Protein AF-A0A8X8X5D4-F1 (afdb_monomer)

Solvent-accessible surface area (backbone atoms only — not comparable to full-atom values): 13403 Å² total; per-residue (Å²): 138,81,86,84,89,80,92,80,80,99,78,72,75,77,62,71,57,63,72,64,71,77,70,75,72,73,81,68,80,67,67,71,69,74,73,69,72,63,57,69,57,54,49,48,53,48,51,53,51,50,48,52,51,49,52,53,56,71,69,49,59,77,87,55,60,79,56,69,60,82,58,86,46,72,68,46,42,42,51,40,50,54,52,51,53,52,47,38,70,78,37,44,70,61,41,51,51,48,51,50,51,51,51,50,49,55,49,63,56,50,53,57,53,51,51,52,50,13,52,48,41,19,66,65,53,48,65,52,50,65,72,48,48,52,51,34,53,57,49,57,78,40,52,83,49,43,49,29,53,46,26,25,50,48,38,18,89,82,52,58,70,68,54,54,56,34,45,35,54,47,55,67,56,56,65,67,48,55,50,55,25,49,67,60,13,45,48,63,56,51,51,51,53,52,51,45,61,70,44,50,84,74,54,90,45,78,60,68,73,62,34,66,66,59,55,50,50,32,42,51,59,17,51,48,41,64,69,53,78,69,133

Foldseek 3Di:
DDDDDDDDDPDPPVVVVVVVPPPPPPPDPPVVVVPPPVVVVVVVVLVVLVVVLVVLVVVDDPVCVVLPPDDPDLVNVLSSVVSLVVVCVVPVPSSVSNVVSVVCSVCSCVVVVLLVLLVVLLVPVLPVDDPLVVQLVVVVVVVQLNLLLLLLVLLQPPDPPSCCSNCCSSSVPDPVSVVVSNVNSCVNVVVLVVVCVVCSNVDPDPCVSVPVVSNVVSNVVSVVSNVDRGD

pLDDT: mean 74.83, std 16.61, range [32.5, 91.44]

Structure (mmCIF, N/CA/C/O backbone):
data_AF-A0A8X8X5D4-F1
#
_entry.id   AF-A0A8X8X5D4-F1
#
loop_
_atom_site.group_PDB
_atom_site.id
_atom_site.type_symbol
_atom_site.label_atom_id
_atom_site.label_alt_id
_atom_site.label_comp_id
_atom_site.label_asym_id
_atom_site.label_entity_id
_atom_site.label_seq_id
_atom_site.pdbx_PDB_ins_code
_atom_site.Cartn_x
_atom_site.Cartn_y
_atom_site.Cartn_z
_atom_site.occupancy
_atom_site.B_iso_or_equiv
_atom_site.auth_seq_id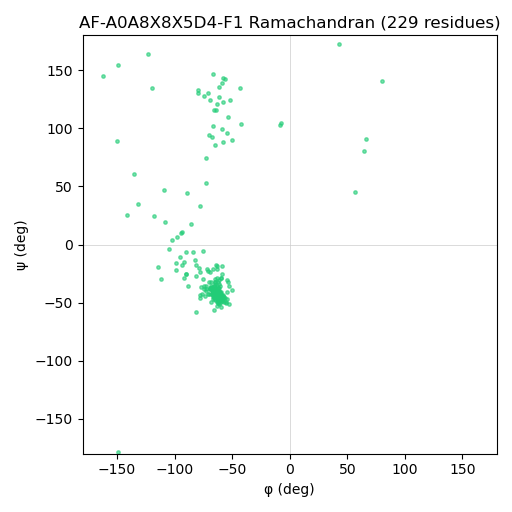
_atom_site.auth_comp_id
_atom_site.auth_asym_id
_atom_site.auth_atom_id
_atom_site.pdbx_PDB_model_num
ATOM 1 N N . MET A 1 1 ? 60.181 -77.592 -51.060 1.00 41.56 1 MET A N 1
ATOM 2 C CA . MET A 1 1 ? 60.587 -76.372 -50.325 1.00 41.56 1 MET A CA 1
ATOM 3 C C . MET A 1 1 ? 59.288 -75.661 -49.924 1.00 41.56 1 MET A C 1
ATOM 5 O O . MET A 1 1 ? 58.709 -74.997 -50.760 1.00 41.56 1 MET A O 1
ATOM 9 N N . ALA A 1 2 ? 58.543 -76.069 -48.890 1.00 32.56 2 ALA A N 1
ATOM 10 C CA . ALA A 1 2 ? 58.800 -76.054 -47.441 1.00 32.56 2 ALA A CA 1
ATOM 11 C C . ALA A 1 2 ? 58.925 -74.630 -46.833 1.00 32.56 2 ALA A C 1
ATOM 13 O O . ALA A 1 2 ? 60.048 -74.183 -46.667 1.00 32.56 2 ALA A O 1
ATOM 14 N N . ALA A 1 3 ? 57.759 -73.994 -46.567 1.00 39.72 3 ALA A N 1
ATOM 15 C CA . ALA A 1 3 ? 57.275 -73.200 -45.395 1.00 39.72 3 ALA A CA 1
ATOM 16 C C . ALA A 1 3 ? 58.206 -72.150 -44.690 1.00 39.72 3 ALA A C 1
ATOM 18 O O . ALA A 1 3 ? 59.396 -72.156 -44.974 1.00 39.72 3 ALA A O 1
ATOM 19 N N . PRO A 1 4 ? 57.761 -71.302 -43.708 1.00 50.88 4 PRO A N 1
ATOM 20 C CA . PRO A 1 4 ? 56.439 -71.248 -43.043 1.00 50.88 4 PRO A CA 1
ATOM 21 C C . PRO A 1 4 ? 55.902 -69.857 -42.533 1.00 50.88 4 PRO A C 1
ATOM 23 O O . PRO A 1 4 ? 56.610 -68.858 -42.538 1.00 50.88 4 PRO A O 1
ATOM 26 N N . ARG A 1 5 ? 54.697 -69.912 -41.911 1.00 34.50 5 ARG A N 1
ATOM 27 C CA . ARG A 1 5 ? 54.156 -69.114 -40.761 1.00 34.50 5 ARG A CA 1
ATOM 28 C C . ARG A 1 5 ? 53.606 -67.695 -41.040 1.00 34.50 5 ARG A C 1
ATOM 30 O O . ARG A 1 5 ? 54.178 -66.959 -41.817 1.00 34.50 5 ARG A O 1
ATOM 37 N N . SER A 1 6 ? 52.507 -67.229 -40.432 1.00 33.16 6 SER A N 1
ATOM 38 C CA . SER A 1 6 ? 51.751 -67.690 -39.252 1.00 33.16 6 SER A CA 1
ATOM 39 C C . SER A 1 6 ? 50.337 -67.091 -39.193 1.00 33.16 6 SER A C 1
ATOM 41 O O . SER A 1 6 ? 50.131 -65.920 -39.489 1.00 33.16 6 SER A O 1
ATOM 43 N N . VAL A 1 7 ? 49.408 -67.908 -38.700 1.00 44.66 7 VAL A N 1
ATOM 44 C CA . VAL A 1 7 ? 48.122 -67.542 -38.093 1.00 44.66 7 VAL A CA 1
ATOM 45 C C . VAL A 1 7 ? 48.353 -66.684 -36.842 1.00 44.66 7 VAL A C 1
ATOM 47 O O . VAL A 1 7 ? 49.064 -67.142 -35.953 1.00 44.66 7 VAL A O 1
ATOM 50 N N . VAL A 1 8 ? 47.719 -65.508 -36.751 1.00 39.31 8 VAL A N 1
ATOM 51 C CA . VAL A 1 8 ? 47.330 -64.813 -35.499 1.00 39.31 8 VAL A CA 1
ATOM 52 C C . VAL A 1 8 ? 46.066 -64.000 -35.835 1.00 39.31 8 VAL A C 1
ATOM 54 O O . VAL A 1 8 ? 46.141 -62.990 -36.518 1.00 39.31 8 VAL A O 1
ATOM 57 N N . MET A 1 9 ? 44.875 -64.581 -35.701 1.00 38.97 9 MET A N 1
ATOM 58 C CA . MET A 1 9 ? 43.998 -64.478 -34.526 1.00 38.97 9 MET A CA 1
ATOM 59 C C . MET A 1 9 ? 43.463 -63.051 -34.304 1.00 38.97 9 MET A C 1
ATOM 61 O O . MET A 1 9 ? 44.048 -62.215 -33.621 1.00 38.97 9 MET A O 1
ATOM 65 N N . GLU A 1 10 ? 42.305 -62.819 -34.916 1.00 44.56 10 GLU A N 1
ATOM 66 C CA . GLU A 1 10 ? 41.395 -61.692 -34.743 1.00 44.56 10 GLU A CA 1
ATOM 67 C C . GLU A 1 10 ? 40.828 -61.717 -33.307 1.00 44.56 10 GLU A C 1
ATOM 69 O O . GLU A 1 10 ? 39.803 -62.330 -33.028 1.00 44.56 10 GLU A O 1
ATOM 74 N N . ALA A 1 11 ? 41.556 -61.133 -32.351 1.00 42.75 11 ALA A N 1
ATOM 75 C CA . ALA A 1 11 ? 41.173 -61.108 -30.930 1.00 42.75 11 ALA A CA 1
ATOM 76 C C . ALA A 1 11 ? 41.496 -59.764 -30.243 1.00 42.75 11 ALA A C 1
ATOM 78 O O . ALA A 1 11 ? 41.701 -59.714 -29.035 1.00 42.75 11 ALA A O 1
ATOM 79 N N . GLY A 1 12 ? 41.563 -58.672 -31.015 1.00 39.03 12 GLY A N 1
ATOM 80 C CA . GLY A 1 12 ? 41.872 -57.326 -30.506 1.00 39.03 12 GLY A CA 1
ATOM 81 C C . GLY A 1 12 ? 40.740 -56.299 -30.625 1.00 39.03 12 GLY A C 1
ATOM 82 O O . GLY A 1 12 ? 40.752 -55.309 -29.905 1.00 39.03 12 GLY A O 1
ATOM 83 N N . SER A 1 13 ? 39.742 -56.527 -31.489 1.00 34.94 13 SER A N 1
ATOM 84 C CA . SER A 1 13 ? 38.672 -55.541 -31.737 1.00 34.94 13 SER A CA 1
ATOM 85 C C . SER A 1 13 ? 37.441 -55.716 -30.838 1.00 34.94 13 SER A C 1
ATOM 87 O O . SER A 1 13 ? 36.633 -54.807 -30.722 1.00 34.94 13 SER A O 1
ATOM 89 N N . TRP A 1 14 ? 37.302 -56.864 -30.165 1.00 35.47 14 TRP A N 1
ATOM 90 C CA . TRP A 1 14 ? 36.089 -57.249 -29.420 1.00 35.47 14 TRP A CA 1
ATOM 91 C C . TRP A 1 14 ? 36.148 -56.987 -27.904 1.00 35.47 14 TRP A C 1
ATOM 93 O O . TRP A 1 14 ? 35.249 -57.411 -27.167 1.00 35.47 14 TRP A O 1
ATOM 103 N N . VAL A 1 15 ? 37.216 -56.330 -27.437 1.00 40.59 15 VAL A N 1
ATOM 104 C CA . VAL A 1 15 ? 37.429 -55.983 -26.019 1.00 40.59 15 VAL A CA 1
ATOM 105 C C . VAL A 1 15 ? 37.337 -54.471 -25.786 1.00 40.59 15 VAL A C 1
ATOM 107 O O . VAL A 1 15 ? 36.834 -54.067 -24.749 1.00 40.59 15 VAL A O 1
ATOM 110 N N . LEU A 1 16 ? 37.689 -53.628 -26.765 1.00 43.31 16 LEU A N 1
ATOM 111 C CA . LEU A 1 16 ? 37.535 -52.169 -26.638 1.00 43.31 16 LEU A CA 1
ATOM 112 C C . LEU A 1 16 ? 36.100 -51.666 -26.868 1.00 43.31 16 LEU A C 1
ATOM 114 O O . LEU A 1 16 ? 35.760 -50.594 -26.382 1.00 43.31 16 LEU A O 1
ATOM 118 N N . ASP A 1 17 ? 35.248 -52.442 -27.541 1.00 41.69 17 ASP A N 1
ATOM 119 C CA . ASP A 1 17 ? 33.832 -52.090 -27.743 1.00 41.69 17 ASP A CA 1
ATOM 120 C C . ASP A 1 17 ? 32.963 -52.440 -26.519 1.00 41.69 17 ASP A C 1
ATOM 122 O O . ASP A 1 17 ? 31.974 -51.779 -26.213 1.00 41.69 17 ASP A O 1
ATOM 126 N N . ARG A 1 18 ? 33.371 -53.449 -25.735 1.00 40.78 18 ARG A N 1
ATOM 127 C CA . ARG A 1 18 ? 32.551 -53.993 -24.639 1.00 40.78 18 ARG A CA 1
ATOM 128 C C . ARG A 1 18 ? 32.617 -53.189 -23.336 1.00 40.78 18 ARG A C 1
ATOM 130 O O . ARG A 1 18 ? 31.725 -53.328 -22.501 1.00 40.78 18 ARG A O 1
ATOM 137 N N . ASP A 1 19 ? 33.629 -52.336 -23.188 1.00 39.88 19 ASP A N 1
ATOM 138 C CA . ASP A 1 19 ? 33.796 -51.455 -22.024 1.00 39.88 19 ASP A CA 1
ATOM 139 C C . ASP A 1 19 ? 33.232 -50.039 -22.256 1.00 39.88 19 ASP A C 1
ATOM 141 O O . ASP A 1 19 ? 33.068 -49.274 -21.305 1.00 39.88 19 ASP A O 1
ATOM 145 N N . VAL A 1 20 ? 32.869 -49.695 -23.499 1.00 44.78 20 VAL A N 1
ATOM 146 C CA . VAL A 1 20 ? 32.225 -48.410 -23.836 1.00 44.78 20 VAL A CA 1
ATOM 147 C C . VAL A 1 20 ? 30.695 -48.513 -23.764 1.00 44.78 20 VAL A C 1
ATOM 149 O O . VAL A 1 20 ? 30.023 -47.535 -23.436 1.00 44.78 20 VAL A O 1
ATOM 152 N N . GLU A 1 21 ? 30.126 -49.707 -23.944 1.00 39.97 21 GLU A N 1
ATOM 153 C CA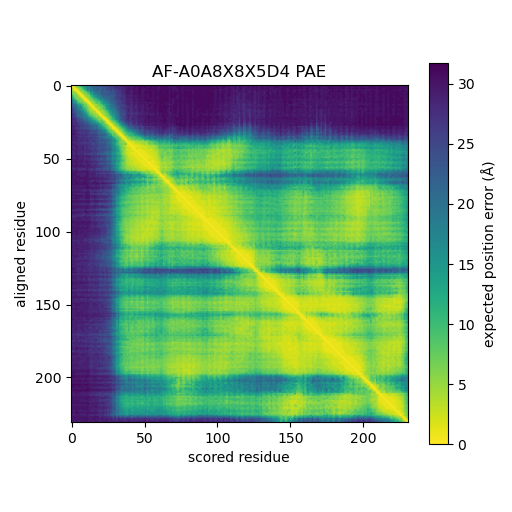 . GLU A 1 21 ? 28.670 -49.917 -24.002 1.00 39.97 21 GLU A CA 1
ATOM 154 C C . GLU A 1 21 ? 28.014 -50.287 -22.653 1.00 39.97 21 GLU A C 1
ATOM 156 O O . GLU A 1 21 ? 26.837 -50.640 -22.595 1.00 39.97 21 GLU A O 1
ATOM 161 N N . LYS A 1 22 ? 28.744 -50.173 -21.531 1.00 36.59 22 LYS A N 1
ATOM 162 C CA . LYS A 1 22 ? 28.215 -50.423 -20.170 1.00 36.59 22 LYS A CA 1
ATOM 163 C C . LYS A 1 22 ? 28.249 -49.204 -19.240 1.00 36.59 22 LYS A C 1
ATOM 165 O O . LYS A 1 22 ? 28.254 -49.350 -18.024 1.00 36.59 22 LYS A O 1
ATOM 170 N N . ASN A 1 23 ? 28.247 -48.002 -19.813 1.00 35.50 23 ASN A N 1
ATOM 171 C CA . ASN A 1 23 ? 27.952 -46.750 -19.103 1.00 35.50 23 ASN A CA 1
ATOM 172 C C . ASN A 1 23 ? 26.939 -45.890 -19.877 1.00 35.50 23 ASN A C 1
ATOM 174 O O . ASN A 1 23 ? 26.976 -44.664 -19.835 1.00 35.50 23 ASN A O 1
ATOM 178 N N . ALA A 1 24 ? 25.993 -46.536 -20.560 1.00 38.09 24 ALA A N 1
ATOM 179 C CA . ALA A 1 24 ? 24.748 -45.903 -20.978 1.00 38.09 24 ALA A CA 1
ATOM 180 C C . ALA A 1 24 ? 23.675 -46.067 -19.885 1.00 38.09 24 ALA A C 1
ATOM 182 O O . ALA A 1 24 ? 22.522 -46.380 -20.170 1.00 38.09 24 ALA A O 1
ATOM 183 N N . ASP A 1 25 ? 24.046 -45.848 -18.618 1.00 37.00 25 ASP A N 1
ATOM 184 C CA . ASP A 1 25 ? 23.054 -45.481 -17.613 1.00 37.00 25 ASP A CA 1
ATOM 185 C C . ASP A 1 25 ? 22.613 -44.062 -17.960 1.00 37.00 25 ASP A C 1
ATOM 187 O O . ASP A 1 25 ? 23.280 -43.075 -17.647 1.00 37.00 25 ASP A O 1
ATOM 191 N N . SER A 1 26 ? 21.514 -44.012 -18.718 1.00 32.50 26 SER A N 1
ATOM 192 C CA . SER A 1 26 ? 20.589 -42.894 -18.866 1.00 32.50 26 SER A CA 1
ATOM 193 C C . SER A 1 26 ? 20.914 -41.768 -17.877 1.00 32.50 26 SER A C 1
ATOM 195 O O . SER A 1 26 ? 20.582 -41.915 -16.692 1.00 32.50 26 SER A O 1
ATOM 197 N N . PRO A 1 27 ? 21.526 -40.640 -18.301 1.00 37.34 27 PRO A N 1
ATOM 198 C CA . PRO A 1 27 ? 21.614 -39.473 -17.449 1.00 37.34 27 PRO A CA 1
ATOM 199 C C . PRO A 1 27 ? 20.188 -38.981 -17.318 1.00 37.34 27 PRO A C 1
ATOM 201 O O . PRO A 1 27 ? 19.681 -38.281 -18.188 1.00 37.34 27 PRO A O 1
ATOM 204 N N . SER A 1 28 ? 19.554 -39.485 -16.259 1.00 36.84 28 SER A N 1
ATOM 205 C CA . SER A 1 28 ? 18.279 -39.113 -15.695 1.00 36.84 28 SER A CA 1
ATOM 206 C C . SER A 1 28 ? 17.784 -37.855 -16.392 1.00 36.84 28 SER A C 1
ATOM 208 O O . SER A 1 28 ? 18.247 -36.749 -16.088 1.00 36.84 28 SER A O 1
ATOM 210 N N . GLU A 1 29 ? 16.829 -38.014 -17.314 1.00 38.66 29 GLU A N 1
ATOM 211 C CA . GLU A 1 29 ? 15.745 -37.055 -17.356 1.00 38.66 29 GLU A CA 1
ATOM 212 C C . GLU A 1 29 ? 15.277 -37.003 -15.907 1.00 38.66 29 GLU A C 1
ATOM 214 O O . GLU A 1 29 ? 14.451 -37.796 -15.448 1.00 38.66 29 GLU A O 1
ATOM 219 N N . LYS A 1 30 ? 15.878 -36.094 -15.134 1.00 35.34 30 LYS A N 1
ATOM 220 C CA . LYS A 1 30 ? 15.248 -35.523 -13.975 1.00 35.34 30 LYS A CA 1
ATOM 221 C C . LYS A 1 30 ? 14.016 -34.931 -14.615 1.00 35.34 30 LYS A C 1
ATOM 223 O O . LYS A 1 30 ? 14.057 -33.797 -15.083 1.00 35.34 30 LYS A O 1
ATOM 228 N N . LYS A 1 31 ? 12.947 -35.738 -14.710 1.00 38.34 31 LYS A N 1
ATOM 229 C CA . LYS A 1 31 ? 11.584 -35.252 -14.755 1.00 38.34 31 LYS A CA 1
ATOM 230 C C . LYS A 1 31 ? 11.638 -34.186 -13.696 1.00 38.34 31 LYS A C 1
ATOM 232 O O . LYS A 1 31 ? 11.800 -34.517 -12.519 1.00 38.34 31 LYS A O 1
ATOM 237 N N . LEU A 1 32 ? 11.683 -32.933 -14.140 1.00 43.84 32 LEU A N 1
ATOM 238 C CA . LEU A 1 32 ? 11.471 -31.789 -13.296 1.00 43.84 32 LEU A CA 1
ATOM 239 C C . LEU A 1 32 ? 10.119 -32.149 -12.712 1.00 43.84 32 LEU A C 1
ATOM 241 O O . LEU A 1 32 ? 9.120 -32.096 -13.432 1.00 43.84 32 LEU A O 1
ATOM 245 N N . LYS A 1 33 ? 10.119 -32.759 -11.516 1.00 41.16 33 LYS A N 1
ATOM 246 C CA . LYS A 1 33 ? 8.895 -33.123 -10.825 1.00 41.16 33 LYS A CA 1
ATOM 247 C C . LYS A 1 33 ? 8.199 -31.789 -10.821 1.00 41.1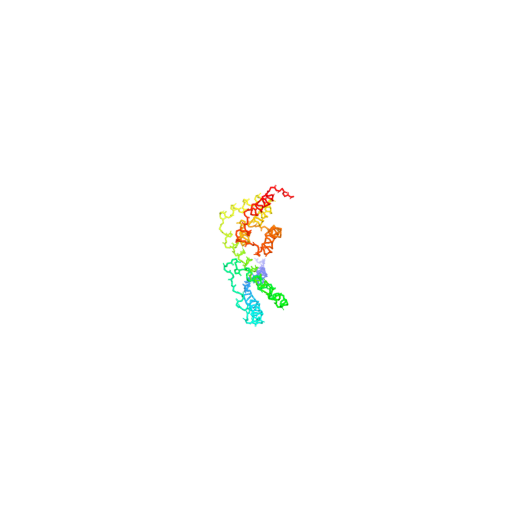6 33 LYS A C 1
ATOM 249 O O . LYS A 1 33 ? 8.757 -30.845 -10.268 1.00 41.16 33 LYS A O 1
ATOM 254 N N . ALA A 1 34 ? 7.127 -31.683 -11.605 1.00 47.56 34 ALA A N 1
ATOM 255 C CA . ALA A 1 34 ? 6.334 -30.481 -11.649 1.00 47.56 34 ALA A CA 1
ATOM 256 C C . ALA A 1 34 ? 5.901 -30.341 -10.205 1.00 47.56 34 ALA A C 1
ATOM 258 O O . ALA A 1 34 ? 5.089 -31.145 -9.738 1.00 47.56 34 ALA A O 1
ATOM 259 N N . ASP A 1 35 ? 6.613 -29.481 -9.480 1.00 60.78 35 ASP A N 1
ATOM 260 C CA . ASP A 1 35 ? 6.454 -29.341 -8.054 1.00 60.78 35 ASP A CA 1
ATOM 261 C C . ASP A 1 35 ? 5.056 -28.779 -7.960 1.00 60.78 35 ASP A C 1
ATOM 263 O O . ASP A 1 35 ? 4.768 -27.677 -8.442 1.00 60.78 35 ASP A O 1
ATOM 267 N N . ARG A 1 36 ? 4.126 -29.670 -7.618 1.00 61.50 36 ARG A N 1
ATOM 268 C CA . ARG A 1 36 ? 2.713 -29.384 -7.762 1.00 61.50 36 ARG A CA 1
ATOM 269 C C . ARG A 1 36 ? 2.517 -28.240 -6.789 1.00 61.50 36 ARG A C 1
ATOM 271 O O . ARG A 1 36 ? 2.796 -28.429 -5.609 1.00 61.50 36 ARG A O 1
ATOM 278 N N . PHE A 1 37 ? 2.150 -27.061 -7.301 1.00 60.34 37 PHE A N 1
ATOM 279 C CA . PHE A 1 37 ? 1.991 -25.872 -6.470 1.00 60.34 37 PHE A CA 1
ATOM 280 C C . PHE A 1 37 ? 1.251 -26.282 -5.194 1.00 60.34 37 PHE A C 1
ATOM 282 O O . PHE A 1 37 ? 0.271 -27.029 -5.323 1.00 60.34 37 PHE A O 1
ATOM 289 N N . PRO A 1 38 ? 1.693 -25.845 -4.002 1.00 69.38 38 PRO A N 1
ATOM 290 C CA . PRO A 1 38 ? 1.115 -26.248 -2.723 1.00 69.38 38 PRO A CA 1
ATOM 291 C C . PRO A 1 38 ? -0.259 -25.589 -2.516 1.00 69.38 38 PRO A C 1
ATOM 293 O O . PRO A 1 38 ? -0.536 -24.921 -1.526 1.00 69.38 38 PRO A O 1
ATOM 296 N N . LEU A 1 39 ? -1.150 -25.745 -3.494 1.00 71.56 39 LEU A N 1
ATOM 297 C CA . LEU A 1 39 ? -2.486 -25.186 -3.543 1.00 71.56 39 LEU A CA 1
ATOM 298 C C . LEU A 1 39 ? -3.326 -25.756 -2.402 1.00 71.56 39 LEU A C 1
ATOM 300 O O . LEU A 1 39 ? -4.108 -25.027 -1.809 1.00 71.56 39 LEU A O 1
ATOM 304 N N . SER A 1 40 ? -3.117 -27.028 -2.049 1.00 75.44 40 SER A N 1
ATOM 305 C CA . SER A 1 40 ? -3.731 -27.660 -0.878 1.00 75.44 40 SER A CA 1
ATOM 306 C C . SER A 1 40 ? -3.269 -27.037 0.438 1.00 75.44 40 SER A C 1
ATOM 308 O O . SER A 1 40 ? -4.076 -26.883 1.347 1.00 75.44 40 SER A O 1
ATOM 310 N N . GLU A 1 41 ? -1.998 -26.646 0.543 1.00 79.25 41 GLU A N 1
ATOM 311 C CA . GLU A 1 41 ? -1.451 -26.007 1.745 1.00 79.25 41 GLU A CA 1
ATOM 312 C C . GLU A 1 41 ? -1.951 -24.565 1.852 1.00 79.25 41 GLU A C 1
ATOM 314 O O . GLU A 1 41 ? -2.432 -24.158 2.906 1.00 79.25 41 GLU A O 1
ATOM 319 N N . ALA A 1 42 ? -1.946 -23.817 0.743 1.00 75.19 42 ALA A N 1
ATOM 320 C CA . ALA A 1 42 ? -2.511 -22.471 0.677 1.00 75.19 42 ALA A CA 1
ATOM 321 C C . ALA A 1 42 ? -4.017 -22.461 0.996 1.00 75.19 42 ALA A C 1
ATOM 323 O O . ALA A 1 42 ? -4.487 -21.596 1.735 1.00 75.19 42 ALA A O 1
ATOM 324 N N . LEU A 1 43 ? -4.766 -23.446 0.488 1.00 80.88 43 LEU A N 1
ATOM 325 C CA . LEU A 1 43 ? -6.185 -23.627 0.793 1.00 80.88 43 LEU A CA 1
ATOM 326 C C . LEU A 1 43 ? -6.394 -24.015 2.263 1.00 80.88 43 LEU A C 1
ATOM 328 O O . LEU A 1 43 ? -7.294 -23.485 2.907 1.00 80.88 43 LEU A O 1
ATOM 332 N N . GLY A 1 44 ? -5.543 -24.880 2.820 1.00 83.50 44 GLY A N 1
ATOM 333 C CA . GLY A 1 44 ? -5.563 -25.234 4.240 1.00 83.50 44 GLY A CA 1
ATOM 334 C C . GLY A 1 44 ? -5.335 -24.020 5.142 1.00 83.50 44 GLY A C 1
ATOM 335 O O . GLY A 1 44 ? -6.128 -23.770 6.048 1.00 83.50 44 GLY A O 1
ATOM 336 N N . VAL A 1 45 ? -4.316 -23.206 4.849 1.00 82.56 45 VAL A N 1
ATOM 337 C CA . VAL A 1 45 ? -4.048 -21.945 5.562 1.00 82.56 45 VAL A CA 1
ATOM 338 C C . VAL A 1 45 ? -5.239 -20.991 5.434 1.00 82.56 45 VAL A C 1
ATOM 340 O O . VAL A 1 45 ? -5.678 -20.424 6.434 1.00 82.56 45 VAL A O 1
ATOM 343 N N . PHE A 1 46 ? -5.818 -20.857 4.236 1.00 84.38 46 PHE A N 1
ATOM 344 C CA . PHE A 1 46 ? -7.013 -20.037 4.019 1.00 84.38 46 PHE A CA 1
ATOM 345 C C . PHE A 1 46 ? -8.190 -20.492 4.874 1.00 84.38 46 PHE A C 1
ATOM 347 O O . PHE A 1 46 ? -8.823 -19.659 5.522 1.00 84.38 46 PHE A O 1
ATOM 354 N N . LEU A 1 47 ? -8.466 -21.794 4.920 1.00 87.31 47 LEU A N 1
ATOM 355 C CA . LEU A 1 47 ? -9.567 -22.342 5.705 1.00 87.31 47 LEU A CA 1
ATOM 356 C C . LEU A 1 47 ? -9.337 -22.163 7.207 1.00 87.31 47 LEU A C 1
ATOM 358 O O . LEU A 1 47 ? -10.267 -21.772 7.907 1.00 87.31 47 LEU A O 1
ATOM 362 N N . VAL A 1 48 ? -8.116 -22.378 7.702 1.00 86.25 48 VAL A N 1
ATOM 363 C CA . VAL A 1 48 ? -7.777 -22.196 9.124 1.00 86.25 48 VAL A CA 1
ATOM 364 C C . VAL A 1 48 ? -7.964 -20.741 9.551 1.00 86.25 48 VAL A C 1
ATOM 366 O O . VAL A 1 48 ? -8.666 -20.479 10.528 1.00 86.25 48 VAL A O 1
ATOM 369 N N . PHE A 1 49 ? -7.402 -19.786 8.805 1.00 85.00 49 PHE A N 1
ATOM 370 C CA . PHE A 1 49 ? -7.571 -18.370 9.129 1.00 85.00 49 PHE A CA 1
ATOM 371 C C . PHE A 1 49 ? -9.019 -17.901 8.958 1.00 85.00 49 PHE A C 1
ATOM 373 O O . PHE A 1 49 ? -9.512 -17.169 9.814 1.00 85.00 49 PHE A O 1
ATOM 380 N N . SER A 1 50 ? -9.713 -18.335 7.900 1.00 85.94 50 SER A N 1
ATOM 381 C CA . SER A 1 50 ? -11.125 -17.987 7.687 1.00 85.94 50 SER A CA 1
ATOM 382 C C . SER A 1 50 ? -11.995 -18.520 8.823 1.00 85.94 50 SER A C 1
ATOM 384 O O . SER A 1 50 ? -12.823 -17.789 9.355 1.00 85.94 50 SER A O 1
ATOM 386 N N . THR A 1 51 ? -11.760 -19.762 9.255 1.00 87.06 51 THR A N 1
ATOM 387 C CA . THR A 1 51 ? -12.459 -20.361 10.401 1.00 87.06 51 THR A CA 1
ATOM 388 C C . THR A 1 51 ? -12.148 -19.593 11.681 1.00 87.06 51 THR A C 1
ATOM 390 O O . THR A 1 51 ? -13.066 -19.266 12.423 1.00 87.06 51 THR A O 1
ATOM 393 N N . GLY A 1 52 ? -10.884 -19.224 11.918 1.00 84.94 52 GLY A N 1
ATOM 394 C CA . GLY A 1 52 ? -10.493 -18.382 13.052 1.00 84.94 52 GLY A CA 1
ATOM 395 C C . GLY A 1 52 ? -11.209 -17.028 13.063 1.00 84.94 52 GLY A C 1
ATOM 396 O O . GLY A 1 52 ? -11.737 -16.621 14.097 1.00 84.94 52 GLY A O 1
ATOM 397 N N . LEU A 1 53 ? -11.303 -16.361 11.907 1.00 84.12 53 LEU A N 1
ATOM 398 C CA . LEU A 1 53 ? -12.042 -15.105 11.763 1.00 84.12 53 LEU A CA 1
ATOM 399 C C . LEU A 1 53 ? -13.539 -15.284 12.022 1.00 84.12 53 LEU A C 1
ATOM 401 O O . LEU A 1 53 ? -14.135 -14.472 12.726 1.00 84.12 53 LEU A O 1
ATOM 405 N N . VAL A 1 54 ? -14.135 -16.349 11.481 1.00 86.38 54 VAL A N 1
ATOM 406 C CA . VAL A 1 54 ? -15.549 -16.679 11.691 1.00 86.38 54 VAL A CA 1
ATOM 407 C C . VAL A 1 54 ? -15.812 -16.977 13.164 1.00 86.38 54 VAL A C 1
ATOM 409 O O . VAL A 1 54 ? -16.777 -16.462 13.711 1.00 86.38 54 VAL A O 1
ATOM 412 N N . CYS A 1 55 ? -14.939 -17.715 13.850 1.00 84.62 55 CYS A N 1
ATOM 413 C CA . CYS A 1 55 ? -15.058 -17.952 15.288 1.00 84.62 55 CYS A CA 1
ATOM 414 C C . CYS A 1 55 ? -15.022 -16.640 16.087 1.00 84.62 55 CYS A C 1
ATOM 416 O O . CYS A 1 55 ? -15.854 -16.439 16.971 1.00 84.62 55 CYS A O 1
ATOM 418 N N . ILE A 1 56 ? -14.104 -15.723 15.760 1.00 82.88 56 ILE A N 1
ATOM 419 C CA . ILE A 1 56 ? -14.041 -14.398 16.399 1.00 82.88 56 ILE A CA 1
ATOM 420 C C . ILE A 1 56 ? -15.324 -13.604 16.118 1.00 82.88 56 ILE A C 1
ATOM 422 O O . ILE A 1 56 ? -15.893 -13.026 17.043 1.00 82.88 56 ILE A O 1
ATOM 426 N N . TYR A 1 57 ? -15.809 -13.623 14.875 1.00 81.25 57 TYR A N 1
ATOM 427 C CA . TYR A 1 57 ? -17.046 -12.958 14.466 1.00 81.25 57 TYR A CA 1
ATOM 428 C C . TYR A 1 57 ? -18.273 -13.516 15.204 1.00 81.25 57 TYR A C 1
ATOM 430 O O . TYR A 1 57 ? -19.060 -12.757 15.759 1.00 81.25 57 TYR A O 1
ATOM 438 N N . LEU A 1 58 ? -18.413 -14.838 15.308 1.00 82.31 58 LEU A N 1
ATOM 439 C CA . LEU A 1 58 ? -19.510 -15.484 16.042 1.00 82.31 58 LEU A CA 1
ATOM 440 C C . LEU A 1 58 ? -19.450 -15.237 17.558 1.00 82.31 58 LEU A C 1
ATOM 442 O O . LEU A 1 58 ? -20.461 -15.349 18.243 1.00 82.31 58 LEU A O 1
ATOM 446 N N . THR A 1 59 ? -18.279 -14.880 18.088 1.00 80.31 59 THR A N 1
ATOM 447 C CA . THR A 1 59 ? -18.091 -14.533 19.508 1.00 80.31 59 THR A CA 1
ATOM 448 C C . THR A 1 59 ? -18.440 -13.062 19.807 1.00 80.31 59 THR A C 1
ATOM 450 O O . THR A 1 59 ? -18.426 -12.640 20.972 1.00 80.31 59 THR A O 1
ATOM 453 N N . MET A 1 60 ? -18.734 -12.268 18.772 1.00 75.75 60 MET A N 1
ATOM 454 C CA . MET A 1 60 ? -19.168 -10.877 18.889 1.00 75.75 60 MET A CA 1
ATOM 455 C C . MET A 1 60 ? -20.670 -10.813 19.246 1.00 75.75 60 MET A C 1
ATOM 457 O O . MET A 1 60 ? -21.465 -11.534 18.647 1.00 75.75 60 MET A O 1
ATOM 461 N N . PRO A 1 61 ? -21.092 -10.002 20.232 1.00 75.06 61 PRO A N 1
ATOM 462 C CA . PRO A 1 61 ? -22.502 -9.840 20.585 1.00 75.06 61 PRO A CA 1
ATOM 463 C C . PRO A 1 61 ? -23.370 -9.395 19.397 1.00 75.06 61 PRO A C 1
ATOM 465 O O . PRO A 1 61 ? -22.983 -8.525 18.620 1.00 75.06 61 PRO A O 1
ATOM 468 N N . ALA A 1 62 ? -24.599 -9.916 19.306 1.00 66.31 62 ALA A N 1
ATOM 469 C CA . ALA A 1 62 ? -25.486 -9.665 18.166 1.00 66.31 62 ALA A CA 1
ATOM 470 C C . ALA A 1 62 ? -25.829 -8.183 17.921 1.00 66.31 62 ALA A C 1
ATOM 472 O O . ALA A 1 62 ? -26.040 -7.777 16.779 1.00 66.31 62 ALA A O 1
ATOM 473 N N . ALA A 1 63 ? -25.832 -7.366 18.979 1.00 62.50 63 ALA A N 1
ATOM 474 C CA . ALA A 1 63 ? -26.062 -5.922 18.904 1.00 62.50 63 ALA A CA 1
ATOM 475 C C . ALA A 1 63 ? -24.967 -5.169 18.122 1.00 62.50 63 ALA A C 1
ATOM 477 O O . ALA A 1 63 ? -25.184 -4.044 17.681 1.00 62.50 63 ALA A O 1
ATOM 478 N N . GLU A 1 64 ? -23.804 -5.788 17.924 1.00 68.50 64 GLU A N 1
ATOM 479 C CA . GLU A 1 64 ? -22.632 -5.163 17.318 1.00 68.50 64 GLU A CA 1
ATOM 480 C C . GLU A 1 64 ? -22.398 -5.623 15.866 1.00 68.50 64 GLU A C 1
ATOM 482 O O . GLU A 1 64 ? -21.534 -5.084 15.180 1.00 68.50 64 GLU A O 1
ATOM 487 N N . TYR A 1 65 ? -23.196 -6.562 15.337 1.00 67.69 65 TYR A N 1
ATOM 488 C CA . TYR A 1 65 ? -23.135 -6.937 13.914 1.00 67.69 65 TYR A CA 1
ATOM 489 C C . TYR A 1 65 ? -23.645 -5.827 12.994 1.00 67.69 65 TYR A C 1
ATOM 491 O O . TYR A 1 65 ? -23.070 -5.576 11.935 1.00 67.69 65 TYR A O 1
ATOM 499 N N . GLU A 1 66 ? -24.692 -5.121 13.425 1.00 66.31 66 GLU A N 1
ATOM 500 C CA . GLU A 1 66 ? -25.231 -3.940 12.738 1.00 66.31 66 GLU A CA 1
ATOM 501 C C . GLU A 1 66 ? -24.212 -2.784 12.685 1.00 66.31 66 GLU A C 1
ATOM 503 O O . GLU A 1 66 ? -24.291 -1.926 11.804 1.00 66.31 66 GLU A O 1
ATOM 508 N N . LEU A 1 67 ? -23.217 -2.807 13.580 1.00 66.31 67 LEU A N 1
ATOM 509 C CA . LEU A 1 67 ? -22.123 -1.842 13.678 1.00 66.31 67 LEU A CA 1
ATOM 510 C C . LEU A 1 67 ? -21.134 -1.938 12.515 1.00 66.31 67 LEU A C 1
ATOM 512 O O . LEU A 1 67 ? -20.557 -0.932 12.120 1.00 66.31 67 LEU A O 1
ATOM 516 N N . LEU A 1 68 ? -20.928 -3.141 11.970 1.00 71.62 68 LEU A N 1
ATOM 517 C CA . LEU A 1 68 ? -19.866 -3.465 11.006 1.00 71.62 68 LEU A CA 1
ATOM 518 C C . LEU A 1 68 ? -20.232 -3.174 9.541 1.00 71.62 68 LEU A C 1
ATOM 520 O O . LEU A 1 68 ? -19.586 -3.675 8.617 1.00 71.62 68 LEU A O 1
ATOM 524 N N . LYS A 1 69 ? -21.264 -2.363 9.297 1.00 77.00 69 LYS A N 1
ATOM 525 C CA . LYS A 1 69 ? -21.651 -1.976 7.936 1.00 77.00 69 LYS A CA 1
ATOM 526 C C . LYS A 1 69 ? -20.515 -1.209 7.254 1.00 77.00 69 LYS A C 1
ATOM 528 O O . LYS A 1 69 ? -19.898 -0.318 7.832 1.00 77.00 69 LYS A O 1
ATOM 533 N N . PHE A 1 70 ? -20.247 -1.562 5.996 1.00 80.31 70 PHE A N 1
ATOM 534 C CA . PHE A 1 70 ? -19.185 -0.932 5.215 1.00 80.31 70 PHE A CA 1
ATOM 535 C C . PHE A 1 70 ? -19.502 0.560 5.014 1.00 80.31 70 PHE A C 1
ATOM 537 O O . PHE A 1 70 ? -20.554 0.874 4.442 1.00 80.31 70 PHE A O 1
ATOM 544 N N . PRO A 1 71 ? -18.628 1.478 5.461 1.00 82.69 71 PRO A N 1
ATOM 545 C CA . PRO A 1 71 ? -18.922 2.902 5.429 1.00 82.69 71 PRO A CA 1
ATOM 546 C C . PRO A 1 71 ? -18.935 3.390 3.980 1.00 82.69 71 PRO A C 1
ATOM 548 O O . PRO A 1 71 ? -17.965 3.207 3.241 1.00 82.69 71 PRO A O 1
ATOM 551 N N . ARG A 1 72 ? -20.045 4.004 3.558 1.00 84.25 72 ARG A N 1
ATOM 552 C CA . ARG A 1 72 ? -20.186 4.570 2.203 1.00 84.25 72 ARG A CA 1
ATOM 553 C C . ARG A 1 72 ? -19.951 6.075 2.186 1.00 84.25 72 ARG A C 1
ATOM 555 O O . ARG A 1 72 ? -19.604 6.626 1.143 1.00 84.25 72 ARG A O 1
ATOM 562 N N . THR A 1 73 ? -20.111 6.731 3.332 1.00 86.88 73 THR A N 1
ATOM 563 C CA . THR A 1 73 ? -19.871 8.163 3.514 1.00 86.88 73 THR A CA 1
ATOM 564 C C . THR A 1 73 ? -18.854 8.431 4.627 1.00 86.88 73 THR A C 1
ATOM 566 O O . THR A 1 73 ? -18.565 7.573 5.460 1.00 86.88 73 THR A O 1
ATOM 569 N N . LEU A 1 74 ? -18.315 9.655 4.667 1.00 82.81 74 LEU A N 1
ATOM 570 C CA . LEU A 1 74 ? -17.451 10.107 5.766 1.00 82.81 74 LEU A CA 1
ATOM 571 C C . LEU A 1 74 ? -18.169 10.103 7.119 1.00 82.81 74 LEU A C 1
ATOM 573 O O . LEU A 1 74 ? -17.545 9.833 8.142 1.00 82.81 74 LEU A O 1
ATOM 577 N N . SER A 1 75 ? -19.470 10.395 7.126 1.00 84.00 75 SER A N 1
ATOM 578 C CA . SER A 1 75 ? -20.290 10.352 8.336 1.00 84.00 75 SER A CA 1
ATOM 579 C C . SER A 1 75 ? -20.422 8.922 8.862 1.00 84.00 75 SER A C 1
ATOM 581 O O . SER A 1 75 ? -20.214 8.701 10.054 1.00 84.00 75 SER A O 1
ATOM 583 N N . ASP A 1 76 ? -20.657 7.947 7.976 1.00 85.62 76 ASP A N 1
ATOM 584 C CA . ASP A 1 76 ? -20.698 6.525 8.351 1.00 85.62 76 ASP A CA 1
ATOM 585 C C . ASP A 1 76 ? -19.343 6.060 8.886 1.00 85.62 76 ASP A C 1
ATOM 587 O O . ASP A 1 76 ? -19.279 5.334 9.871 1.00 85.62 76 ASP A O 1
ATOM 591 N N . LEU A 1 77 ? -18.247 6.509 8.265 1.00 85.06 77 LEU A N 1
ATOM 592 C CA . LEU A 1 77 ? -16.892 6.161 8.688 1.00 85.06 77 LEU A CA 1
ATOM 593 C C . LEU A 1 77 ? -16.561 6.708 10.083 1.00 85.06 77 LEU A C 1
ATOM 595 O O . LEU A 1 77 ? -15.934 6.013 10.881 1.00 85.06 77 LEU A O 1
ATOM 599 N N . ARG A 1 78 ? -16.997 7.934 10.396 1.00 84.94 78 ARG A N 1
ATOM 600 C CA . ARG A 1 78 ? -16.865 8.510 11.742 1.00 84.94 78 ARG A CA 1
ATOM 601 C C . ARG A 1 78 ? -17.688 7.742 12.765 1.00 84.94 78 ARG A C 1
ATOM 603 O O . ARG A 1 78 ? -17.144 7.365 13.796 1.00 84.94 78 ARG A O 1
ATOM 610 N N . SER A 1 79 ? -18.953 7.462 12.452 1.00 85.19 79 SER A N 1
ATOM 611 C CA . SER A 1 79 ? -19.824 6.677 13.329 1.00 85.19 79 SER A CA 1
ATOM 612 C C . SER A 1 79 ? -19.234 5.290 13.586 1.00 85.19 79 SER A C 1
ATOM 614 O O . SER A 1 79 ? -19.116 4.881 14.737 1.00 85.19 79 SER A O 1
ATOM 616 N N . LEU A 1 80 ? -18.749 4.614 12.540 1.00 86.31 80 LEU A N 1
ATOM 617 C CA . LEU A 1 80 ? -18.035 3.346 12.655 1.00 86.31 80 LEU A CA 1
ATOM 618 C C . LEU A 1 80 ? -16.798 3.475 13.552 1.00 86.31 80 LEU A C 1
ATOM 620 O O . LEU A 1 80 ? -16.621 2.650 14.440 1.00 86.31 80 LEU A O 1
ATOM 624 N N . LYS A 1 81 ? -15.963 4.509 13.370 1.00 86.56 81 LYS A N 1
ATOM 625 C CA . LYS A 1 81 ? -14.787 4.762 14.224 1.00 86.56 81 LYS A CA 1
ATOM 626 C C . LYS A 1 81 ? -15.179 4.905 15.694 1.00 86.56 81 LYS A C 1
ATOM 628 O O . LYS A 1 81 ? -14.536 4.300 16.548 1.00 86.56 81 LYS A O 1
ATOM 633 N N . ASP A 1 82 ? -16.182 5.724 15.995 1.00 87.19 82 ASP A N 1
ATOM 634 C CA . ASP A 1 82 ? -16.596 6.011 17.373 1.00 87.19 82 ASP A CA 1
ATOM 635 C C . ASP A 1 82 ? -17.178 4.767 18.044 1.00 87.19 82 ASP A C 1
ATOM 637 O O . ASP A 1 82 ? -16.798 4.415 19.161 1.00 87.19 82 ASP A O 1
ATOM 641 N N . HIS A 1 83 ? -18.010 4.029 17.319 1.00 86.25 83 HIS A N 1
ATOM 642 C CA . HIS A 1 83 ? -18.534 2.750 17.764 1.00 86.25 83 HIS A CA 1
ATOM 643 C C . HIS A 1 83 ? -17.439 1.702 18.008 1.00 86.25 83 HIS A C 1
ATOM 645 O O . HIS A 1 83 ? -17.448 1.005 19.024 1.00 86.25 83 HIS A O 1
ATOM 651 N N . LEU A 1 84 ? -16.460 1.617 17.107 1.00 86.69 84 LEU A N 1
ATOM 652 C CA . LEU A 1 84 ? -15.344 0.689 17.231 1.00 86.69 84 LEU A CA 1
ATOM 653 C C . LEU A 1 84 ? -14.415 1.073 18.394 1.00 86.69 84 LEU A C 1
ATOM 655 O O . LEU A 1 84 ? -13.873 0.194 19.059 1.00 86.69 84 LEU A O 1
ATOM 659 N N . ALA A 1 85 ? -14.272 2.370 18.681 1.00 87.94 85 ALA A N 1
ATOM 660 C CA . ALA A 1 85 ? -13.532 2.864 19.840 1.00 87.94 85 ALA A CA 1
ATOM 661 C C . ALA A 1 85 ? -14.221 2.494 21.164 1.00 87.94 85 ALA A C 1
ATOM 663 O O . ALA A 1 85 ? -13.543 2.083 22.106 1.00 87.94 85 ALA A O 1
ATOM 664 N N . ILE A 1 86 ? -15.555 2.583 21.221 1.00 87.75 86 ILE A N 1
ATOM 665 C CA . ILE A 1 86 ? -16.344 2.119 22.373 1.00 87.75 86 ILE A CA 1
ATOM 666 C C . ILE A 1 86 ? -16.149 0.609 22.558 1.00 87.75 86 ILE A C 1
ATOM 668 O O . ILE A 1 86 ? -15.785 0.163 23.645 1.00 87.75 86 ILE A O 1
ATOM 672 N N . TYR A 1 87 ? -16.288 -0.181 21.492 1.00 85.69 87 TYR A N 1
ATOM 673 C CA . TYR A 1 87 ? -16.074 -1.628 21.555 1.00 85.69 87 TYR A CA 1
ATOM 674 C C . TYR A 1 87 ? -14.646 -2.003 21.994 1.00 85.69 87 TYR A C 1
ATOM 676 O O . TYR A 1 87 ? -14.462 -2.887 22.832 1.00 85.69 87 TYR A O 1
ATOM 684 N N . ALA A 1 88 ? -13.628 -1.294 21.495 1.00 89.25 88 ALA A N 1
ATOM 685 C CA . ALA A 1 88 ? -12.234 -1.504 21.885 1.00 89.25 88 ALA A CA 1
ATOM 686 C C . ALA A 1 88 ? -11.985 -1.242 23.382 1.00 89.25 88 ALA A C 1
ATOM 688 O O . ALA A 1 88 ? -11.127 -1.894 23.976 1.00 89.25 88 ALA A O 1
ATOM 689 N N . GLN A 1 89 ? -12.740 -0.325 23.997 1.00 91.00 89 GLN A N 1
ATOM 690 C CA . GLN A 1 89 ? -12.684 -0.056 25.437 1.00 91.00 89 GLN A CA 1
ATOM 691 C C . GLN A 1 89 ? -13.402 -1.136 2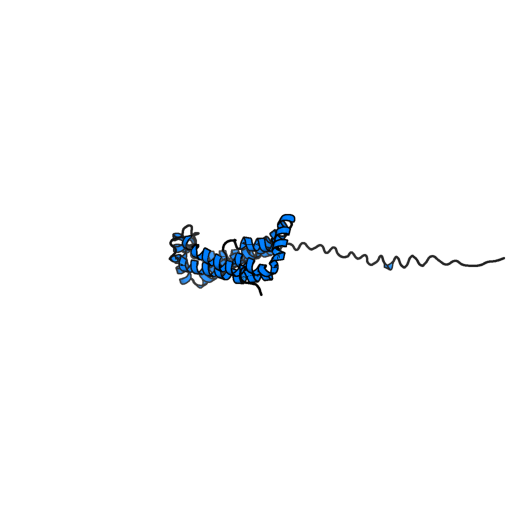6.259 1.00 91.00 89 GLN A C 1
ATOM 693 O O . GLN A 1 89 ? -12.875 -1.568 27.282 1.00 91.00 89 GLN A O 1
ATOM 698 N N . LEU A 1 90 ? -14.577 -1.599 25.815 1.00 90.81 90 LEU A N 1
ATOM 699 C CA . LEU A 1 90 ? -15.353 -2.622 26.532 1.00 90.81 90 LEU A CA 1
ATOM 700 C C . LEU A 1 90 ? -14.720 -4.020 26.433 1.00 90.81 90 LEU A C 1
ATOM 702 O O . LEU A 1 90 ? -14.773 -4.804 27.384 1.00 90.81 90 LEU A O 1
ATOM 706 N N . HIS A 1 91 ? -14.121 -4.349 25.287 1.00 88.81 91 HIS A N 1
ATOM 707 C CA . HIS A 1 91 ? -13.618 -5.688 24.980 1.00 88.81 91 HIS A CA 1
ATOM 708 C C . HIS A 1 91 ? -12.209 -5.663 24.350 1.00 88.81 91 HIS A C 1
ATOM 710 O O . HIS A 1 91 ? -12.017 -6.181 23.244 1.00 88.81 91 HIS A O 1
ATOM 716 N N . PRO A 1 92 ? -11.182 -5.140 25.050 1.00 90.00 92 PRO A N 1
ATOM 717 C CA . PRO A 1 92 ? -9.858 -4.884 24.473 1.00 90.00 92 PRO A CA 1
ATOM 718 C C . PRO A 1 92 ? -9.177 -6.146 23.938 1.00 90.00 92 PRO A C 1
ATOM 720 O O . PRO A 1 92 ? -8.651 -6.143 22.828 1.00 90.00 92 PRO A O 1
ATOM 723 N N . ALA A 1 93 ? -9.234 -7.257 24.680 1.00 88.69 93 ALA A N 1
ATOM 724 C CA . ALA A 1 93 ? -8.625 -8.515 24.252 1.00 88.69 93 ALA A CA 1
ATOM 725 C C . ALA A 1 93 ? -9.263 -9.056 22.959 1.00 88.69 93 ALA A C 1
ATOM 727 O O . ALA A 1 93 ? -8.549 -9.422 22.028 1.00 88.69 93 ALA A O 1
ATOM 728 N N . LYS A 1 94 ? -10.602 -9.059 22.868 1.00 85.31 94 LYS A N 1
ATOM 729 C CA . LYS A 1 94 ? -11.323 -9.517 21.667 1.00 85.31 94 LYS A CA 1
ATOM 730 C C . LYS A 1 94 ? -11.075 -8.589 20.481 1.00 85.31 94 LYS A C 1
ATOM 732 O O . LYS A 1 94 ? -10.866 -9.073 19.373 1.00 85.31 94 LYS A O 1
ATOM 737 N N . PHE A 1 95 ? -11.063 -7.276 20.716 1.00 88.06 95 PHE A N 1
ATOM 738 C CA . PHE A 1 95 ? -10.786 -6.289 19.679 1.00 88.06 95 PHE A CA 1
ATOM 739 C C . PHE A 1 95 ? -9.371 -6.440 19.109 1.00 88.06 95 PHE A C 1
ATOM 741 O O . PHE A 1 95 ? -9.218 -6.537 17.894 1.00 88.06 95 PHE A O 1
ATOM 748 N N . ILE A 1 96 ? -8.347 -6.543 19.965 1.00 89.75 96 ILE A N 1
ATOM 749 C CA . ILE A 1 96 ? -6.956 -6.753 19.535 1.00 89.75 96 ILE A CA 1
ATOM 750 C C . ILE A 1 96 ? -6.818 -8.081 18.785 1.00 89.75 96 ILE A C 1
ATOM 752 O O . ILE A 1 96 ? -6.227 -8.109 17.708 1.00 89.75 96 ILE A O 1
ATOM 756 N N . LEU A 1 97 ? -7.390 -9.173 19.307 1.00 88.38 97 LEU A N 1
ATOM 757 C CA . LEU A 1 97 ? -7.349 -10.476 18.638 1.00 88.38 97 LEU A CA 1
ATOM 758 C C . LEU A 1 97 ? -8.029 -10.434 17.264 1.00 88.38 97 LEU A C 1
ATOM 760 O O . LEU A 1 97 ? -7.465 -10.944 16.296 1.00 88.38 97 LEU A O 1
ATOM 764 N N . GLY A 1 98 ? -9.196 -9.796 17.153 1.00 87.00 98 GLY A N 1
ATOM 765 C CA . GLY A 1 98 ? -9.901 -9.625 15.883 1.00 87.00 98 GLY A CA 1
ATOM 766 C C . GLY A 1 98 ? -9.141 -8.742 14.894 1.00 87.00 98 GLY A C 1
ATOM 767 O O . GLY A 1 98 ? -8.991 -9.121 13.730 1.00 87.00 98 GLY A O 1
ATOM 768 N N . TYR A 1 99 ? -8.601 -7.612 15.356 1.00 87.81 99 TYR A N 1
ATOM 769 C CA . TYR A 1 99 ? -7.802 -6.697 14.540 1.00 87.81 99 TYR A CA 1
ATOM 770 C C . TYR A 1 99 ? -6.538 -7.384 14.010 1.00 87.81 99 TYR A C 1
ATOM 772 O O . TYR A 1 99 ? -6.308 -7.401 12.801 1.00 87.81 99 TYR A O 1
ATOM 780 N N . CYS A 1 100 ? -5.757 -8.020 14.886 1.00 88.94 100 CYS A N 1
ATOM 781 C CA . CYS A 1 100 ? -4.547 -8.744 14.503 1.00 88.94 100 CYS A CA 1
ATOM 782 C C . CYS A 1 100 ? -4.856 -9.909 13.556 1.00 88.94 100 CYS A C 1
ATOM 784 O O . CYS A 1 100 ? -4.182 -10.050 12.538 1.00 88.94 100 CYS A O 1
ATOM 786 N N . SER A 1 101 ? -5.890 -10.708 13.837 1.00 86.81 101 SER A N 1
ATOM 787 C CA . SER A 1 101 ? -6.267 -11.844 12.981 1.00 86.81 101 SER A CA 1
ATOM 788 C C . SER A 1 101 ? -6.700 -11.385 11.590 1.00 86.81 101 SER A C 1
ATOM 790 O O . SER A 1 101 ? -6.250 -11.943 10.593 1.00 86.81 101 SER A O 1
ATOM 792 N N . THR A 1 102 ? -7.508 -10.324 11.509 1.00 86.69 102 THR A N 1
ATOM 793 C CA . THR A 1 102 ? -7.937 -9.724 10.234 1.00 86.69 102 THR A CA 1
ATOM 794 C C . THR A 1 102 ? -6.757 -9.149 9.461 1.00 86.69 102 THR A C 1
ATOM 796 O O . THR A 1 102 ? -6.637 -9.384 8.259 1.00 86.69 102 THR A O 1
ATOM 799 N N . TYR A 1 103 ? -5.850 -8.444 10.140 1.00 86.94 103 TYR A N 1
ATOM 800 C CA . TYR A 1 103 ? -4.667 -7.863 9.511 1.00 86.94 103 TYR A CA 1
ATOM 801 C C . TYR A 1 103 ? -3.716 -8.939 8.970 1.00 86.94 103 TYR A C 1
ATOM 803 O O . TYR A 1 103 ? -3.297 -8.874 7.814 1.00 86.94 103 TYR A O 1
ATOM 811 N N . ILE A 1 104 ? -3.417 -9.965 9.772 1.00 86.94 104 ILE A N 1
ATOM 812 C CA . ILE A 1 104 ? -2.573 -11.093 9.357 1.00 86.94 104 ILE A CA 1
ATOM 813 C C . ILE A 1 104 ? -3.231 -11.860 8.211 1.00 86.94 104 ILE A C 1
ATOM 815 O O . ILE A 1 104 ? -2.537 -12.219 7.261 1.00 86.94 104 ILE A O 1
ATOM 819 N N . PHE A 1 105 ? -4.546 -12.083 8.256 1.00 85.69 105 PHE A N 1
ATOM 820 C CA . PHE A 1 105 ? -5.274 -12.740 7.172 1.00 85.69 105 PHE A CA 1
ATOM 821 C C . PHE A 1 105 ? -5.145 -11.963 5.860 1.00 85.69 105 PHE A C 1
ATOM 823 O O . PHE A 1 105 ? -4.663 -12.513 4.869 1.00 85.69 105 PHE A O 1
ATOM 830 N N . MET A 1 106 ? -5.477 -10.667 5.865 1.00 83.31 106 MET A N 1
ATOM 831 C CA . MET A 1 106 ? -5.338 -9.806 4.685 1.00 83.31 106 MET A CA 1
ATOM 832 C C . MET A 1 106 ? -3.908 -9.848 4.137 1.00 83.31 106 MET A C 1
ATOM 834 O O . MET A 1 106 ? -3.694 -10.084 2.947 1.00 83.31 106 MET A O 1
ATOM 838 N N . GLN A 1 107 ? -2.911 -9.713 5.011 1.00 82.19 107 GLN A N 1
ATOM 839 C CA . GLN A 1 107 ? -1.513 -9.693 4.600 1.00 82.19 107 GLN A CA 1
ATOM 840 C C . GLN A 1 107 ? -1.028 -11.055 4.060 1.00 82.19 107 GLN A C 1
ATOM 842 O O . GLN A 1 107 ? -0.292 -11.092 3.072 1.00 82.19 107 GLN A O 1
ATOM 847 N N . THR A 1 108 ? -1.474 -12.169 4.649 1.00 81.06 108 THR A N 1
ATOM 848 C CA . THR A 1 108 ? -1.120 -13.542 4.239 1.00 81.06 108 THR A CA 1
ATOM 849 C C . THR A 1 108 ? -1.579 -13.867 2.824 1.00 81.06 108 THR A C 1
ATOM 851 O O . THR A 1 108 ? -0.885 -14.600 2.133 1.00 81.06 108 THR A O 1
ATOM 854 N N . PHE A 1 109 ? -2.699 -13.315 2.353 1.00 74.94 109 PHE A N 1
ATOM 855 C CA . PHE A 1 109 ? -3.164 -13.546 0.977 1.00 74.94 109 PHE A CA 1
ATOM 856 C C . PHE A 1 109 ? -2.648 -12.494 -0.006 1.00 74.94 109 PHE A C 1
ATOM 858 O O . PHE A 1 109 ? -2.404 -12.800 -1.176 1.00 74.94 109 PHE A O 1
ATOM 865 N N . MET A 1 110 ? -2.396 -11.274 0.468 1.00 75.25 110 MET A N 1
ATOM 866 C CA . MET A 1 110 ? -1.857 -10.202 -0.367 1.00 75.25 110 MET A CA 1
ATOM 867 C C . MET A 1 110 ? -0.365 -10.388 -0.689 1.00 75.25 110 MET A C 1
ATOM 869 O O . MET A 1 110 ? 0.035 -10.129 -1.825 1.00 75.25 110 MET A O 1
ATOM 873 N N . ILE A 1 111 ? 0.473 -10.861 0.244 1.00 74.81 111 ILE A N 1
ATOM 874 C CA . ILE A 1 111 ? 1.920 -11.027 -0.013 1.00 74.81 111 ILE A CA 1
ATOM 875 C C . ILE A 1 111 ? 2.199 -12.110 -1.078 1.00 74.81 111 ILE A C 1
ATOM 877 O O . ILE A 1 111 ? 2.812 -11.784 -2.095 1.00 74.81 111 ILE A O 1
ATOM 881 N N . PRO A 1 112 ? 1.752 -13.373 -0.935 1.00 73.75 112 PRO A N 1
ATOM 882 C CA . PRO A 1 112 ? 2.088 -14.432 -1.885 1.00 73.75 112 PRO A CA 1
ATOM 883 C C . PRO A 1 112 ? 1.441 -14.200 -3.250 1.00 73.75 112 PRO A C 1
ATOM 885 O O . PRO A 1 112 ? 2.087 -14.401 -4.276 1.00 73.75 112 PRO A O 1
ATOM 888 N N . GLY A 1 113 ? 0.191 -13.715 -3.270 1.00 76.56 113 GLY A N 1
ATOM 889 C CA . GLY A 1 113 ? -0.523 -13.406 -4.507 1.00 76.56 113 GLY A CA 1
ATOM 890 C C . GLY A 1 113 ? 0.186 -12.331 -5.328 1.00 76.56 113 GLY A C 1
ATOM 891 O O . GLY A 1 113 ? 0.371 -12.489 -6.535 1.00 76.56 113 GLY A O 1
ATOM 892 N N . THR A 1 114 ? 0.656 -11.262 -4.679 1.00 78.06 114 THR A N 1
ATOM 893 C CA . THR A 1 114 ? 1.385 -10.194 -5.380 1.00 78.06 114 THR A CA 1
ATOM 894 C C . THR A 1 114 ? 2.761 -10.647 -5.861 1.00 78.06 114 THR A C 1
ATOM 896 O O . THR A 1 114 ? 3.144 -10.287 -6.976 1.00 78.06 114 THR A O 1
ATOM 899 N N . ILE A 1 115 ? 3.482 -11.471 -5.092 1.00 78.25 115 ILE A N 1
ATOM 900 C CA . ILE A 1 115 ? 4.772 -12.043 -5.516 1.00 78.25 115 ILE A CA 1
ATOM 901 C C . ILE A 1 115 ? 4.580 -12.950 -6.735 1.00 78.25 115 ILE A C 1
ATOM 903 O O . ILE A 1 115 ? 5.267 -12.765 -7.739 1.00 78.25 115 ILE A O 1
ATOM 907 N N . PHE A 1 116 ? 3.622 -13.881 -6.686 1.00 78.12 116 PHE A N 1
ATOM 908 C CA . PHE A 1 116 ? 3.346 -14.790 -7.798 1.00 78.12 116 PHE A CA 1
ATOM 909 C C . PHE A 1 116 ? 2.954 -14.026 -9.064 1.00 78.12 116 PHE A C 1
ATOM 911 O O . PHE A 1 116 ? 3.522 -14.273 -10.124 1.00 78.12 116 PHE A O 1
ATOM 918 N N . MET A 1 117 ? 2.056 -13.043 -8.950 1.00 78.50 117 MET A N 1
ATOM 919 C CA . MET A 1 117 ? 1.662 -12.206 -10.087 1.00 78.50 117 MET A CA 1
ATOM 920 C C . MET A 1 117 ? 2.835 -11.395 -10.650 1.00 78.50 117 MET A C 1
ATOM 922 O O . MET A 1 117 ? 2.954 -11.268 -11.865 1.00 78.50 117 MET A O 1
ATOM 926 N N . SER A 1 118 ? 3.731 -10.892 -9.796 1.00 79.00 118 SER A N 1
ATOM 927 C CA . SER A 1 118 ? 4.925 -10.147 -10.223 1.00 79.00 118 SER A CA 1
ATOM 928 C C . SER A 1 118 ? 5.914 -11.034 -10.985 1.00 79.00 118 SER A C 1
ATOM 930 O O . SER A 1 118 ? 6.425 -10.638 -12.034 1.00 79.00 118 SER A O 1
ATOM 932 N N . LEU A 1 119 ? 6.140 -12.261 -10.507 1.00 78.88 119 LEU A N 1
ATOM 933 C CA . LEU A 1 119 ? 6.973 -13.252 -11.193 1.00 78.88 119 LEU A CA 1
ATOM 934 C C . LEU A 1 119 ? 6.338 -13.715 -12.508 1.00 78.88 119 LEU A C 1
ATOM 936 O O . LEU A 1 119 ? 7.013 -13.759 -13.536 1.00 78.88 119 LEU A O 1
ATOM 940 N N . LEU A 1 120 ? 5.036 -14.008 -12.491 1.00 81.06 120 LEU A N 1
ATOM 941 C CA . LEU A 1 120 ? 4.279 -14.418 -13.668 1.00 81.06 120 LEU A CA 1
ATOM 942 C C . LEU A 1 120 ? 4.298 -13.327 -14.738 1.00 81.06 120 LEU A C 1
ATOM 944 O O . LEU A 1 120 ? 4.501 -13.630 -15.908 1.00 81.06 120 LEU A O 1
ATOM 948 N N . ALA A 1 121 ? 4.146 -12.058 -14.363 1.00 79.31 121 ALA A N 1
ATOM 949 C CA . ALA A 1 121 ? 4.221 -10.965 -15.320 1.00 79.31 121 ALA A CA 1
ATOM 950 C C . ALA A 1 121 ? 5.631 -10.788 -15.894 1.00 79.31 121 ALA A C 1
ATOM 952 O O . ALA A 1 121 ? 5.765 -10.559 -17.095 1.00 79.31 121 ALA A O 1
ATOM 953 N N . GLY A 1 122 ? 6.679 -10.973 -15.085 1.00 76.00 122 GLY A N 1
ATOM 954 C CA . GLY A 1 122 ? 8.052 -11.073 -15.585 1.00 76.00 122 GLY A CA 1
ATOM 955 C C . GLY A 1 122 ? 8.218 -12.203 -16.609 1.00 76.00 122 GLY A C 1
ATOM 956 O O . GLY A 1 122 ? 8.781 -11.982 -17.678 1.00 76.00 122 GLY A O 1
ATOM 957 N N . ALA A 1 123 ? 7.666 -13.388 -16.332 1.00 77.19 123 ALA A N 1
ATOM 958 C CA . ALA A 1 123 ? 7.751 -14.549 -17.219 1.00 77.19 123 ALA A CA 1
ATOM 959 C C . ALA A 1 123 ? 6.915 -14.404 -18.507 1.00 77.19 123 ALA A C 1
ATOM 961 O O . ALA A 1 123 ? 7.391 -14.748 -19.587 1.00 77.19 123 ALA A O 1
ATOM 962 N N . LEU A 1 124 ? 5.686 -13.884 -18.412 1.00 76.94 124 LEU A N 1
ATOM 963 C CA . LEU A 1 124 ? 4.765 -13.724 -19.542 1.00 76.94 124 LEU A CA 1
ATOM 964 C C . LEU A 1 124 ? 5.126 -12.518 -20.417 1.00 76.94 124 LEU A C 1
ATOM 966 O O . LEU A 1 124 ? 5.150 -12.624 -21.642 1.00 76.94 124 LEU A O 1
ATOM 970 N N . PHE A 1 125 ? 5.417 -11.368 -19.803 1.00 73.38 125 PHE A N 1
ATOM 971 C CA . PHE A 1 125 ? 5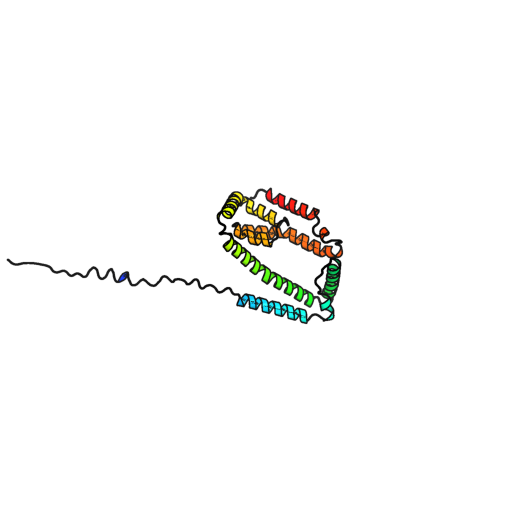.637 -10.109 -20.521 1.00 73.38 125 PHE A CA 1
ATOM 972 C C . PHE A 1 125 ? 7.110 -9.770 -20.731 1.00 73.38 125 PHE A C 1
ATOM 974 O O . PHE A 1 125 ? 7.411 -8.990 -21.633 1.00 73.38 125 PHE A O 1
ATOM 981 N N . GLY A 1 126 ? 8.042 -10.406 -20.011 1.00 63.38 126 GLY A N 1
ATOM 982 C CA . GLY A 1 126 ? 9.479 -10.316 -20.303 1.00 63.38 126 GLY A CA 1
ATOM 983 C C . GLY A 1 126 ? 9.842 -10.791 -21.718 1.00 63.38 126 GLY A C 1
ATOM 984 O O . GLY A 1 126 ? 10.890 -10.430 -22.253 1.00 63.38 126 GLY A O 1
ATOM 985 N N . VAL A 1 127 ? 8.949 -11.554 -22.361 1.00 57.44 127 VAL A N 1
ATOM 986 C CA . VAL A 1 127 ? 9.101 -12.082 -23.725 1.00 57.44 127 VAL A CA 1
ATOM 987 C C . VAL A 1 127 ? 8.547 -11.136 -24.805 1.00 57.44 127 VAL A C 1
ATOM 989 O O . VAL A 1 127 ? 8.801 -11.368 -25.988 1.00 57.44 127 VAL A O 1
ATOM 992 N N . VAL A 1 128 ? 7.878 -10.023 -24.457 1.00 65.69 128 VAL A N 1
ATOM 993 C CA . VAL A 1 128 ? 7.525 -8.953 -25.420 1.00 65.69 128 VAL A CA 1
ATOM 994 C C . VAL A 1 128 ? 8.811 -8.196 -25.786 1.00 65.69 128 VAL A C 1
ATOM 996 O O . VAL A 1 128 ? 9.127 -7.119 -25.283 1.00 65.69 128 VAL A O 1
ATOM 999 N N . ARG A 1 129 ? 9.624 -8.858 -26.612 1.00 63.97 129 ARG A N 1
ATOM 1000 C CA . ARG A 1 129 ? 11.085 -8.735 -26.626 1.00 63.97 129 ARG A CA 1
ATOM 1001 C C . ARG A 1 129 ? 11.596 -7.388 -27.112 1.00 63.97 129 ARG A C 1
ATOM 1003 O O . ARG A 1 129 ? 12.601 -6.940 -26.592 1.00 63.97 129 ARG A O 1
ATOM 1010 N N . GLU A 1 130 ? 10.981 -6.724 -28.081 1.00 72.56 130 GLU A N 1
ATOM 1011 C CA . GLU A 1 130 ? 11.663 -5.586 -28.722 1.00 72.56 130 GLU A CA 1
ATOM 1012 C C . GLU A 1 130 ? 11.565 -4.281 -27.928 1.00 72.56 130 GLU A C 1
ATOM 1014 O O . GLU A 1 130 ? 12.585 -3.725 -27.516 1.00 72.56 130 GLU A O 1
ATOM 1019 N N . LYS A 1 131 ? 10.347 -3.805 -27.642 1.00 76.06 131 LYS A N 1
ATOM 1020 C CA . LYS A 1 131 ? 10.154 -2.545 -26.900 1.00 76.06 131 LYS A CA 1
ATOM 1021 C C . LYS A 1 131 ? 10.656 -2.644 -25.461 1.00 76.06 131 LYS A C 1
ATOM 1023 O O . LYS A 1 131 ? 11.217 -1.686 -24.931 1.00 76.06 131 LYS A O 1
ATOM 1028 N N . LEU A 1 132 ? 10.487 -3.812 -24.842 1.00 77.25 132 LEU A N 1
ATOM 1029 C CA . LEU A 1 132 ? 10.900 -4.028 -23.465 1.00 77.25 132 LEU A CA 1
ATOM 1030 C C . LEU A 1 132 ? 12.422 -4.127 -23.336 1.00 77.25 132 LEU A C 1
ATOM 1032 O O . LEU A 1 132 ? 12.978 -3.520 -22.428 1.00 77.25 132 LEU A O 1
ATOM 1036 N N . ARG A 1 133 ? 13.116 -4.789 -24.277 1.00 77.75 133 ARG A N 1
ATOM 1037 C CA . ARG A 1 133 ? 14.591 -4.822 -24.282 1.00 77.75 133 ARG A CA 1
ATOM 1038 C C . ARG A 1 133 ? 15.191 -3.445 -24.517 1.00 77.75 133 ARG A C 1
ATOM 1040 O O . ARG A 1 133 ? 16.204 -3.135 -23.902 1.00 77.75 133 ARG A O 1
ATOM 1047 N N . TYR A 1 134 ? 14.568 -2.606 -25.348 1.00 82.00 134 TYR A N 1
ATOM 1048 C CA . TYR A 1 134 ? 14.982 -1.208 -25.486 1.00 82.00 134 TYR A CA 1
ATOM 1049 C C . TYR A 1 134 ? 14.888 -0.466 -24.144 1.00 82.00 134 TYR A C 1
ATOM 1051 O O . TYR A 1 134 ? 15.843 0.184 -23.719 1.00 82.00 134 TYR A O 1
ATOM 1059 N N . PHE A 1 135 ? 13.766 -0.618 -23.436 1.00 80.94 135 PHE A N 1
ATOM 1060 C CA . PHE A 1 135 ? 13.561 0.024 -22.140 1.00 80.94 135 PHE A CA 1
ATOM 1061 C C . PHE A 1 135 ? 14.509 -0.516 -21.057 1.00 80.94 135 PHE A C 1
ATOM 1063 O O . PHE A 1 135 ? 15.131 0.263 -20.338 1.00 80.94 135 PHE A O 1
ATOM 1070 N N . GLN A 1 136 ? 14.695 -1.837 -20.990 1.00 83.38 136 GLN A N 1
ATOM 1071 C CA . GLN A 1 136 ? 15.671 -2.489 -20.113 1.00 83.38 136 GLN A CA 1
ATOM 1072 C C . GLN A 1 136 ? 17.101 -2.015 -20.410 1.00 83.38 136 GLN A C 1
ATOM 1074 O O . GLN A 1 136 ? 17.852 -1.726 -19.481 1.00 83.38 136 GLN A O 1
ATOM 1079 N N . ALA A 1 137 ? 17.479 -1.878 -21.685 1.00 82.62 137 ALA A N 1
ATOM 1080 C CA . ALA A 1 137 ? 18.791 -1.370 -22.079 1.00 82.62 137 ALA A CA 1
ATOM 1081 C C . ALA A 1 137 ? 18.990 0.093 -21.654 1.00 82.62 137 ALA A C 1
ATOM 1083 O O . ALA A 1 137 ? 20.065 0.461 -21.180 1.00 82.62 137 ALA A O 1
ATOM 1084 N N . GLU A 1 138 ? 17.958 0.930 -21.767 1.00 84.38 138 GLU A N 1
ATOM 1085 C CA . GLU A 1 138 ? 18.024 2.326 -21.328 1.00 84.38 138 GLU A CA 1
ATOM 1086 C C . GLU A 1 138 ? 18.097 2.449 -19.794 1.00 84.38 138 GLU A C 1
ATOM 1088 O O . GLU A 1 138 ? 18.880 3.247 -19.270 1.00 84.38 138 GLU A O 1
ATOM 1093 N N . ILE A 1 139 ? 17.371 1.598 -19.060 1.00 84.19 139 ILE A N 1
ATOM 1094 C CA . ILE A 1 139 ? 17.491 1.471 -17.599 1.00 84.19 139 ILE A CA 1
ATOM 1095 C C . ILE A 1 139 ? 18.893 0.987 -17.211 1.00 84.19 139 ILE A C 1
ATOM 1097 O O . ILE A 1 139 ? 19.495 1.518 -16.273 1.00 84.19 139 ILE A O 1
ATOM 1101 N N . ALA A 1 140 ? 19.451 0.023 -17.948 1.00 81.88 140 ALA A N 1
ATOM 1102 C CA . ALA A 1 140 ? 20.778 -0.521 -17.690 1.00 81.88 140 ALA A CA 1
ATOM 1103 C C . ALA A 1 140 ? 21.875 0.550 -17.809 1.00 81.88 140 ALA A C 1
ATOM 1105 O O . ALA A 1 140 ? 22.748 0.634 -16.942 1.00 81.88 140 ALA A O 1
ATOM 1106 N N . LYS A 1 141 ? 21.786 1.456 -18.792 1.00 85.31 141 LYS A N 1
ATOM 1107 C CA . LYS A 1 141 ? 22.705 2.610 -18.899 1.00 85.31 141 LYS A CA 1
ATOM 1108 C C . LYS A 1 141 ? 22.670 3.517 -17.664 1.00 85.31 141 LYS A C 1
ATOM 1110 O O . LYS A 1 141 ? 23.649 4.196 -17.361 1.00 85.31 141 LYS A O 1
ATOM 1115 N N . ARG A 1 142 ? 21.553 3.529 -16.931 1.00 83.25 142 ARG A N 1
ATOM 1116 C CA . ARG A 1 142 ? 21.325 4.364 -15.742 1.00 83.25 142 ARG A CA 1
ATOM 1117 C C . ARG A 1 142 ? 21.329 3.561 -14.438 1.00 83.25 142 ARG A C 1
ATOM 1119 O O . ARG A 1 142 ? 20.870 4.083 -13.422 1.00 83.25 142 ARG A O 1
ATOM 1126 N N . ARG A 1 143 ? 21.906 2.346 -14.416 1.00 80.38 143 ARG A N 1
ATOM 1127 C CA . ARG A 1 143 ? 21.946 1.465 -13.224 1.00 80.38 143 ARG A CA 1
ATOM 1128 C C . ARG A 1 143 ? 22.449 2.165 -11.958 1.00 80.38 143 ARG A C 1
ATOM 1130 O O . ARG A 1 143 ? 21.861 1.974 -10.901 1.00 80.38 143 ARG A O 1
ATOM 1137 N N . LYS A 1 144 ? 23.461 3.039 -12.061 1.00 82.00 144 LYS A N 1
ATOM 1138 C CA . LYS A 1 144 ? 23.999 3.795 -10.908 1.00 82.00 144 LYS A CA 1
ATOM 1139 C C . LYS A 1 144 ? 22.958 4.689 -10.218 1.00 82.00 144 LYS A C 1
ATOM 1141 O O . LYS A 1 144 ? 23.065 4.933 -9.027 1.00 82.00 144 LYS A O 1
ATOM 1146 N N . LYS A 1 145 ? 21.946 5.168 -10.948 1.00 85.38 145 LYS A N 1
ATOM 1147 C CA . LYS A 1 145 ? 20.857 6.009 -10.422 1.00 85.38 145 LYS A CA 1
ATOM 1148 C C . LYS A 1 145 ? 19.554 5.234 -10.205 1.00 85.38 145 LYS A C 1
ATOM 1150 O O . LYS A 1 145 ? 18.545 5.835 -9.851 1.00 85.38 145 LYS A O 1
ATOM 1155 N N . LEU A 1 146 ? 19.546 3.918 -10.424 1.00 87.75 146 LEU A N 1
ATOM 1156 C CA . LEU A 1 146 ? 18.327 3.108 -10.407 1.00 87.75 146 LEU A CA 1
ATOM 1157 C C . LEU A 1 146 ? 17.633 3.126 -9.042 1.00 87.75 146 LEU A C 1
ATOM 1159 O O . LEU A 1 146 ? 16.411 3.236 -8.985 1.00 87.75 146 LEU A O 1
ATOM 1163 N N . LEU A 1 147 ? 18.411 3.119 -7.956 1.00 89.75 147 LEU A N 1
ATOM 1164 C CA . LEU A 1 147 ? 17.887 3.285 -6.600 1.00 89.75 147 LEU A CA 1
ATOM 1165 C C . LEU A 1 147 ? 17.138 4.611 -6.434 1.00 89.75 147 LEU A C 1
ATOM 1167 O O . LEU A 1 147 ? 16.028 4.623 -5.915 1.00 89.75 147 LEU A O 1
ATOM 1171 N N . ASN A 1 148 ? 17.697 5.707 -6.941 1.00 88.81 148 ASN A N 1
ATOM 1172 C CA . ASN A 1 148 ? 17.098 7.036 -6.844 1.00 88.81 148 ASN A CA 1
ATOM 1173 C C . ASN A 1 148 ? 15.799 7.143 -7.647 1.00 88.81 148 ASN A C 1
ATOM 1175 O O . ASN A 1 148 ? 14.819 7.704 -7.161 1.00 88.81 148 ASN A O 1
ATOM 1179 N N . TYR A 1 149 ? 15.770 6.571 -8.856 1.00 89.00 149 TYR A N 1
ATOM 1180 C CA . TYR A 1 149 ? 14.539 6.479 -9.645 1.00 89.00 149 TYR A CA 1
ATOM 1181 C C . TYR A 1 149 ? 13.476 5.662 -8.916 1.00 89.00 149 TYR A C 1
ATOM 1183 O O . TYR A 1 149 ? 12.315 6.057 -8.865 1.00 89.00 149 TYR A O 1
ATOM 1191 N N . MET A 1 150 ? 13.868 4.546 -8.307 1.00 89.94 150 MET A N 1
ATOM 1192 C CA . MET A 1 150 ? 12.927 3.705 -7.584 1.00 89.94 150 MET A CA 1
ATOM 1193 C C . MET A 1 150 ? 12.403 4.370 -6.303 1.00 89.94 150 MET A C 1
ATOM 1195 O O . MET A 1 150 ? 11.215 4.262 -6.003 1.00 89.94 150 MET A O 1
ATOM 1199 N N . LEU A 1 151 ? 13.259 5.093 -5.578 1.00 89.69 151 LEU A N 1
ATOM 1200 C CA . LEU A 1 151 ? 12.865 5.910 -4.429 1.00 89.69 151 LEU A CA 1
ATOM 1201 C C . LEU A 1 151 ? 11.876 6.999 -4.841 1.00 89.69 151 LEU A C 1
ATOM 1203 O O . LEU A 1 151 ? 10.839 7.138 -4.201 1.00 89.69 151 LEU A O 1
ATOM 1207 N N . PHE A 1 152 ? 12.139 7.709 -5.940 1.00 89.94 152 PHE A N 1
ATOM 1208 C CA . PHE A 1 152 ? 11.201 8.687 -6.493 1.00 89.94 152 PHE A CA 1
ATOM 1209 C C . PHE A 1 152 ? 9.826 8.061 -6.763 1.00 89.94 152 PHE A C 1
ATOM 1211 O O . PHE A 1 152 ? 8.810 8.582 -6.306 1.00 89.94 152 PHE A O 1
ATOM 1218 N N . LEU A 1 153 ? 9.784 6.915 -7.446 1.00 88.69 153 LEU A N 1
ATOM 1219 C CA . LEU A 1 153 ? 8.521 6.252 -7.784 1.00 88.69 153 LEU A CA 1
ATOM 1220 C C . LEU A 1 153 ? 7.743 5.757 -6.559 1.00 88.69 153 LEU A C 1
ATOM 1222 O O . LEU A 1 153 ? 6.524 5.683 -6.626 1.00 88.69 153 LEU A O 1
ATOM 1226 N N . ARG A 1 154 ? 8.420 5.404 -5.459 1.00 89.62 154 ARG A N 1
ATOM 1227 C CA . ARG A 1 154 ? 7.769 4.906 -4.234 1.00 89.62 154 ARG A CA 1
ATOM 1228 C C . ARG A 1 154 ? 7.362 6.012 -3.264 1.00 89.62 154 ARG A C 1
ATOM 1230 O O . ARG A 1 154 ? 6.335 5.889 -2.607 1.00 89.62 154 ARG A O 1
ATOM 1237 N N . VAL A 1 155 ? 8.164 7.072 -3.161 1.00 88.12 155 VAL A N 1
ATOM 1238 C CA . VAL A 1 155 ? 7.866 8.234 -2.308 1.00 88.12 155 VAL A CA 1
ATOM 1239 C C . VAL A 1 155 ? 6.749 9.071 -2.916 1.00 88.12 155 VAL A C 1
ATOM 1241 O O . VAL A 1 155 ? 5.891 9.584 -2.197 1.00 88.12 155 VAL A O 1
ATOM 1244 N N . THR A 1 156 ? 6.749 9.213 -4.242 1.00 86.19 156 THR A N 1
ATOM 1245 C CA . THR A 1 156 ? 5.663 9.901 -4.930 1.00 86.19 156 THR A CA 1
ATOM 1246 C C . THR A 1 156 ? 4.470 8.956 -5.079 1.00 86.19 156 THR A C 1
ATOM 1248 O O . THR A 1 156 ? 4.627 7.846 -5.578 1.00 86.19 156 THR A O 1
ATOM 1251 N N . PRO A 1 157 ? 3.247 9.371 -4.717 1.00 77.62 157 PRO A N 1
ATOM 1252 C CA . PRO A 1 157 ? 2.052 8.531 -4.829 1.00 77.62 157 PRO A CA 1
ATOM 1253 C C . PRO A 1 157 ? 1.530 8.471 -6.280 1.00 77.62 157 PRO A C 1
ATOM 1255 O O . PRO A 1 157 ? 0.328 8.428 -6.519 1.00 77.62 157 PRO A O 1
ATOM 1258 N N . THR A 1 158 ? 2.434 8.531 -7.263 1.00 77.69 158 THR A N 1
ATOM 1259 C CA . THR A 1 158 ? 2.119 8.601 -8.698 1.00 77.69 158 THR A CA 1
ATOM 1260 C C . THR A 1 158 ? 1.709 7.246 -9.256 1.00 77.69 158 THR A C 1
ATOM 1262 O O . THR A 1 158 ? 0.826 7.169 -10.108 1.00 77.69 158 THR A O 1
ATOM 1265 N N . LEU A 1 159 ? 2.337 6.176 -8.767 1.00 81.69 159 LEU A N 1
ATOM 1266 C CA . LEU A 1 159 ? 2.079 4.809 -9.193 1.00 81.69 159 LEU A CA 1
ATOM 1267 C C . LEU A 1 159 ? 1.597 3.972 -8.004 1.00 81.69 159 LEU A C 1
ATOM 1269 O O . LEU A 1 159 ? 2.210 4.012 -6.936 1.00 81.69 159 LEU A O 1
ATOM 1273 N N . PRO A 1 160 ? 0.539 3.161 -8.173 1.00 82.00 160 PRO A N 1
ATOM 1274 C CA . PRO A 1 160 ? 0.137 2.206 -7.152 1.00 82.00 160 PRO A CA 1
ATOM 1275 C C . PRO A 1 160 ? 1.280 1.240 -6.817 1.00 82.00 160 PRO A C 1
ATOM 1277 O O . PRO A 1 160 ? 1.976 0.759 -7.714 1.00 82.00 160 PRO A O 1
ATOM 1280 N N . ASN A 1 161 ? 1.416 0.864 -5.541 1.00 82.44 161 ASN A N 1
ATOM 1281 C CA . ASN A 1 161 ? 2.422 -0.114 -5.099 1.00 82.44 161 ASN A CA 1
ATOM 1282 C C . ASN A 1 161 ? 2.360 -1.426 -5.897 1.00 82.44 161 ASN A C 1
ATOM 1284 O O . ASN A 1 161 ? 3.395 -2.010 -6.214 1.00 82.44 161 ASN A O 1
ATOM 1288 N N . LEU A 1 162 ? 1.150 -1.856 -6.275 1.00 82.06 162 LEU A N 1
ATOM 1289 C CA . LEU A 1 162 ? 0.942 -3.028 -7.122 1.00 82.06 162 LEU A CA 1
ATOM 1290 C C . LEU A 1 162 ? 1.659 -2.897 -8.472 1.00 82.06 162 LEU A C 1
ATOM 1292 O O . LEU A 1 162 ? 2.310 -3.842 -8.906 1.00 82.06 162 LEU A O 1
ATOM 1296 N N . PHE A 1 163 ? 1.580 -1.728 -9.112 1.00 85.75 163 PHE A N 1
ATOM 1297 C CA . PHE A 1 163 ? 2.213 -1.489 -10.406 1.00 85.75 163 PHE A CA 1
ATOM 1298 C C . PHE A 1 163 ? 3.737 -1.553 -10.300 1.00 85.75 163 PHE A C 1
ATOM 1300 O O . PHE A 1 163 ? 4.376 -2.213 -11.111 1.00 85.75 163 PHE A O 1
ATOM 1307 N N . ILE A 1 164 ? 4.328 -0.925 -9.278 1.00 87.69 164 ILE A N 1
ATOM 1308 C CA . ILE A 1 164 ? 5.783 -0.959 -9.063 1.00 87.69 164 ILE A CA 1
ATOM 1309 C C . ILE A 1 164 ? 6.249 -2.395 -8.804 1.00 87.69 164 ILE A C 1
ATOM 1311 O O . ILE A 1 164 ? 7.247 -2.830 -9.379 1.00 87.69 164 ILE A O 1
ATOM 1315 N N . ASN A 1 165 ? 5.519 -3.146 -7.976 1.00 86.50 165 ASN A N 1
ATOM 1316 C CA . ASN A 1 165 ? 5.849 -4.535 -7.662 1.00 86.50 165 ASN A CA 1
ATOM 1317 C C . ASN A 1 165 ? 5.750 -5.443 -8.901 1.00 86.50 165 ASN A C 1
ATOM 1319 O O . ASN A 1 165 ? 6.642 -6.259 -9.114 1.00 86.50 165 ASN A O 1
ATOM 1323 N N . LEU A 1 166 ? 4.743 -5.233 -9.755 1.00 84.44 166 LEU A N 1
ATOM 1324 C CA . LEU A 1 166 ? 4.548 -5.965 -11.009 1.00 84.44 166 LEU A CA 1
ATOM 1325 C C . LEU A 1 166 ? 5.587 -5.600 -12.081 1.00 84.44 166 LEU A C 1
ATOM 1327 O O . LEU A 1 166 ? 6.094 -6.471 -12.782 1.00 84.44 166 LEU A O 1
ATOM 1331 N N . ALA A 1 167 ? 5.902 -4.312 -12.222 1.00 84.69 167 ALA A N 1
ATOM 1332 C CA . ALA A 1 167 ? 6.808 -3.808 -13.249 1.00 84.69 167 ALA A CA 1
ATOM 1333 C C . ALA A 1 167 ? 8.281 -4.094 -12.930 1.00 84.69 167 ALA A C 1
ATOM 1335 O O . ALA A 1 167 ? 9.080 -4.257 -13.849 1.00 84.69 167 ALA A O 1
ATOM 1336 N N . SER A 1 168 ? 8.654 -4.176 -11.647 1.00 87.62 168 SER A N 1
ATOM 1337 C CA . SER A 1 168 ? 10.060 -4.323 -11.238 1.00 87.62 168 SER A CA 1
ATOM 1338 C C . SER A 1 168 ? 10.748 -5.582 -11.797 1.00 87.62 168 SER A C 1
ATOM 1340 O O . SER A 1 168 ? 11.863 -5.448 -12.304 1.00 87.62 168 SER A O 1
ATOM 1342 N N . PRO A 1 169 ? 10.123 -6.778 -11.792 1.00 83.25 169 PRO A N 1
ATOM 1343 C CA . PRO A 1 169 ? 10.682 -7.958 -12.457 1.00 83.25 169 PRO A CA 1
ATOM 1344 C C . PRO A 1 169 ? 10.707 -7.835 -13.983 1.00 83.25 169 PRO A C 1
ATOM 1346 O O . PRO A 1 169 ? 11.658 -8.272 -14.621 1.00 83.25 169 PRO A O 1
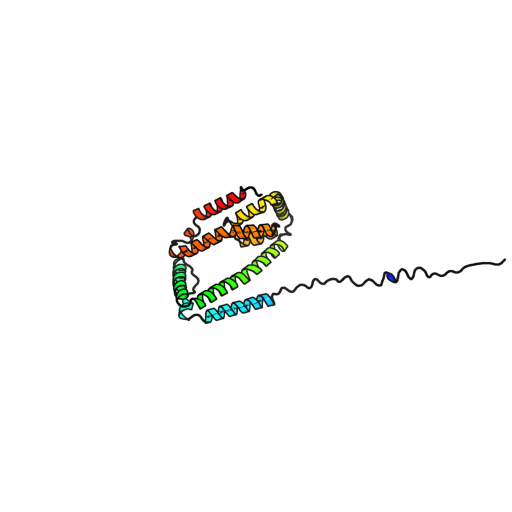ATOM 1349 N N . ILE A 1 170 ? 9.686 -7.205 -14.576 1.00 83.62 170 ILE A N 1
ATOM 1350 C CA . ILE A 1 170 ? 9.582 -7.003 -16.030 1.00 83.62 170 ILE A CA 1
ATOM 1351 C C . ILE A 1 170 ? 10.751 -6.146 -16.541 1.00 83.62 170 ILE A C 1
ATOM 1353 O O . ILE A 1 170 ? 11.287 -6.396 -17.620 1.00 83.62 170 ILE A O 1
ATOM 1357 N N . VAL A 1 171 ? 11.181 -5.147 -15.767 1.00 84.19 171 VAL A N 1
ATOM 1358 C CA . VAL A 1 171 ? 12.288 -4.246 -16.131 1.00 84.19 171 VAL A CA 1
ATOM 1359 C C . VAL A 1 171 ? 13.657 -4.673 -15.581 1.00 84.19 171 VAL A C 1
ATOM 1361 O O . VAL A 1 171 ? 14.611 -3.905 -15.687 1.00 84.19 171 VAL A O 1
ATOM 1364 N N . ASP A 1 172 ? 13.766 -5.884 -15.027 1.00 83.44 172 ASP A N 1
ATOM 1365 C CA . ASP A 1 172 ? 15.007 -6.458 -14.480 1.00 83.44 172 ASP A CA 1
ATOM 1366 C C . ASP A 1 172 ? 15.672 -5.589 -13.385 1.00 83.44 172 ASP A C 1
ATOM 1368 O O . ASP A 1 172 ? 16.882 -5.334 -13.387 1.00 83.44 172 ASP A O 1
ATOM 1372 N N . ILE A 1 173 ? 14.876 -5.084 -12.431 1.00 86.88 173 ILE A N 1
ATOM 1373 C CA . ILE A 1 173 ? 15.416 -4.362 -11.267 1.00 86.88 173 ILE A CA 1
ATOM 1374 C C . ILE A 1 173 ? 16.055 -5.361 -10.285 1.00 86.88 173 ILE A C 1
ATOM 1376 O O . ILE A 1 173 ? 15.385 -6.294 -9.839 1.00 86.88 173 ILE A O 1
ATOM 1380 N N . PRO A 1 174 ? 17.315 -5.144 -9.857 1.00 87.25 174 PRO A N 1
ATOM 1381 C CA . PRO A 1 174 ? 17.954 -5.977 -8.843 1.00 87.25 174 PRO A CA 1
ATOM 1382 C C . PRO A 1 174 ? 17.197 -5.986 -7.508 1.00 87.25 174 PRO A C 1
ATOM 1384 O O . PRO A 1 174 ? 16.799 -4.934 -7.003 1.00 87.25 174 PRO A O 1
ATOM 1387 N N . PHE A 1 175 ? 17.094 -7.159 -6.876 1.00 85.38 175 PHE A N 1
ATOM 1388 C CA . PHE A 1 175 ? 16.355 -7.345 -5.618 1.00 85.38 175 PHE A CA 1
ATOM 1389 C C . PHE A 1 175 ? 16.798 -6.404 -4.488 1.00 85.38 175 PHE A C 1
ATOM 1391 O O . PHE A 1 175 ? 15.961 -5.856 -3.782 1.00 85.38 175 PHE A O 1
ATOM 1398 N N . HIS A 1 176 ? 18.102 -6.170 -4.325 1.00 88.56 176 HIS A N 1
ATOM 1399 C CA . HIS A 1 176 ? 18.605 -5.281 -3.273 1.00 88.56 176 HIS A CA 1
ATOM 1400 C C . HIS A 1 176 ? 18.135 -3.832 -3.473 1.00 88.56 176 HIS A C 1
ATOM 1402 O O . HIS A 1 176 ? 17.741 -3.182 -2.510 1.00 88.56 176 HIS A O 1
ATOM 1408 N N . ILE A 1 177 ? 18.098 -3.343 -4.720 1.00 90.12 177 ILE A N 1
ATOM 1409 C CA . ILE A 1 177 ? 17.563 -2.011 -5.040 1.00 90.12 177 ILE A CA 1
ATOM 1410 C C . ILE A 1 177 ? 16.070 -1.974 -4.730 1.00 90.12 177 ILE A C 1
ATOM 1412 O O . ILE A 1 177 ? 15.598 -1.037 -4.085 1.00 90.12 177 ILE A O 1
ATOM 1416 N N . PHE A 1 178 ? 15.354 -3.028 -5.131 1.00 89.31 178 PHE A N 1
ATOM 1417 C CA . PHE A 1 178 ? 13.940 -3.182 -4.829 1.00 89.31 178 PHE A CA 1
ATOM 1418 C C . PHE A 1 178 ? 13.656 -3.110 -3.331 1.00 89.31 178 PHE A C 1
ATOM 1420 O O . PHE A 1 178 ? 12.805 -2.331 -2.897 1.00 89.31 178 PHE A O 1
ATOM 1427 N N . PHE A 1 179 ? 14.392 -3.883 -2.541 1.00 89.88 179 PHE A N 1
ATOM 1428 C CA . PHE A 1 179 ? 14.242 -3.959 -1.097 1.00 89.88 179 PHE A CA 1
ATOM 1429 C C . PHE A 1 179 ? 14.553 -2.618 -0.419 1.00 89.88 179 PHE A C 1
ATOM 1431 O O . PHE A 1 179 ? 13.692 -2.090 0.288 1.00 89.88 179 PHE A O 1
ATOM 1438 N N . LEU A 1 180 ? 15.721 -2.017 -0.689 1.00 91.44 180 LEU A N 1
ATOM 1439 C CA . LEU A 1 180 ? 16.120 -0.740 -0.078 1.00 91.44 180 LEU A CA 1
ATOM 1440 C C . LEU A 1 180 ? 15.127 0.381 -0.405 1.00 91.44 180 LEU A C 1
ATOM 1442 O O . LEU A 1 180 ? 14.696 1.112 0.489 1.00 91.44 180 LEU A O 1
ATOM 1446 N N . ALA A 1 181 ? 14.722 0.497 -1.673 1.00 91.06 181 ALA A N 1
ATOM 1447 C CA . ALA A 1 181 ? 13.755 1.509 -2.078 1.00 91.06 181 ALA A CA 1
ATOM 1448 C C . ALA A 1 181 ? 12.377 1.281 -1.445 1.00 91.06 181 ALA A C 1
ATOM 1450 O O . ALA A 1 181 ? 11.670 2.246 -1.177 1.00 91.06 181 ALA A O 1
ATOM 1451 N N . THR A 1 182 ? 11.980 0.028 -1.207 1.00 89.69 182 THR A N 1
ATOM 1452 C CA . THR A 1 182 ? 10.708 -0.303 -0.546 1.00 89.69 182 THR A CA 1
ATOM 1453 C C . THR A 1 182 ? 10.723 0.114 0.915 1.00 89.69 182 THR A C 1
ATOM 1455 O O . THR A 1 182 ? 9.805 0.802 1.354 1.00 89.69 182 THR A O 1
ATOM 1458 N N . VAL A 1 183 ? 11.779 -0.255 1.643 1.00 90.31 183 VAL A N 1
ATOM 1459 C CA . VAL A 1 183 ? 11.926 0.068 3.068 1.00 90.31 183 VAL A CA 1
ATOM 1460 C C . VAL A 1 183 ? 11.900 1.578 3.282 1.00 90.31 183 VAL A C 1
ATOM 1462 O O . VAL A 1 183 ? 11.139 2.060 4.111 1.00 90.31 183 VAL A O 1
ATOM 1465 N N . VAL A 1 184 ? 12.683 2.331 2.506 1.00 90.88 184 VAL A N 1
ATOM 1466 C CA . VAL A 1 184 ? 12.770 3.791 2.660 1.00 90.88 184 VAL A CA 1
ATOM 1467 C C . VAL A 1 184 ? 11.560 4.497 2.040 1.00 90.88 184 VAL A C 1
ATOM 1469 O O . VAL A 1 184 ? 10.985 5.404 2.639 1.00 90.88 184 VAL A O 1
ATOM 1472 N N . GLY A 1 185 ? 11.143 4.077 0.846 1.00 87.94 185 GLY A N 1
ATOM 1473 C CA . GLY A 1 185 ? 10.102 4.746 0.066 1.00 87.94 185 GLY A CA 1
ATOM 1474 C C . GLY A 1 185 ? 8.692 4.603 0.633 1.00 87.94 185 GLY A C 1
ATOM 1475 O O . GLY A 1 185 ? 7.853 5.455 0.361 1.00 87.94 185 GLY A O 1
ATOM 1476 N N . LEU A 1 186 ? 8.421 3.580 1.452 1.00 88.31 186 LEU A N 1
ATOM 1477 C CA . LEU A 1 186 ? 7.118 3.418 2.108 1.00 88.31 186 LEU A CA 1
ATOM 1478 C C . LEU A 1 186 ? 6.962 4.260 3.382 1.00 88.31 186 LEU A C 1
ATOM 1480 O O . LEU A 1 186 ? 5.834 4.407 3.860 1.00 88.31 186 LEU A O 1
ATOM 1484 N N . ILE A 1 187 ? 8.043 4.829 3.931 1.00 89.88 187 ILE A N 1
ATOM 1485 C CA . ILE A 1 187 ? 7.987 5.608 5.181 1.00 89.88 187 ILE A CA 1
ATOM 1486 C C . ILE A 1 187 ? 7.057 6.826 5.041 1.00 89.88 187 ILE A C 1
ATOM 1488 O O . ILE A 1 187 ? 6.153 6.963 5.870 1.00 89.88 187 ILE A O 1
ATOM 1492 N N . PRO A 1 188 ? 7.181 7.681 4.001 1.00 87.38 188 PRO A N 1
ATOM 1493 C CA . PRO A 1 188 ? 6.318 8.856 3.860 1.00 87.38 188 PRO A CA 1
ATOM 1494 C C . PRO A 1 188 ? 4.846 8.482 3.658 1.00 87.38 188 PRO A C 1
ATOM 1496 O O . PRO A 1 188 ? 3.964 9.074 4.279 1.00 87.38 188 PRO A O 1
ATOM 1499 N N . ALA A 1 189 ? 4.577 7.458 2.842 1.00 83.88 189 ALA A N 1
ATOM 1500 C CA . ALA A 1 189 ? 3.223 6.959 2.612 1.00 83.88 189 ALA A CA 1
ATOM 1501 C C . ALA A 1 189 ? 2.587 6.408 3.903 1.00 83.88 189 ALA A C 1
ATOM 1503 O O . ALA A 1 189 ? 1.425 6.700 4.205 1.00 83.88 189 ALA A O 1
ATOM 1504 N N . SER A 1 190 ? 3.362 5.666 4.701 1.00 87.00 190 SER A N 1
ATOM 1505 C CA . SER A 1 190 ? 2.915 5.134 5.994 1.00 87.00 190 SER A CA 1
ATOM 1506 C C . SER A 1 190 ? 2.623 6.260 6.986 1.00 87.00 190 SER A C 1
ATOM 1508 O O . SER A 1 190 ? 1.575 6.253 7.629 1.00 87.00 190 SER A O 1
ATOM 1510 N N . TYR A 1 191 ? 3.494 7.273 7.056 1.00 86.06 191 TYR A N 1
ATOM 1511 C CA . TYR A 1 191 ? 3.287 8.448 7.904 1.00 86.06 191 TYR A CA 1
ATOM 1512 C C . TYR A 1 191 ? 1.986 9.180 7.558 1.00 86.06 191 TYR A C 1
ATOM 1514 O O . TYR A 1 191 ? 1.176 9.447 8.445 1.00 86.06 191 TYR A O 1
ATOM 1522 N N . ILE A 1 192 ? 1.747 9.460 6.273 1.00 82.62 192 ILE A N 1
ATOM 1523 C CA . ILE A 1 192 ? 0.529 10.148 5.827 1.00 82.62 192 ILE A CA 1
ATOM 1524 C C . ILE A 1 192 ? -0.712 9.333 6.169 1.00 82.62 192 ILE A C 1
ATOM 1526 O O . ILE A 1 192 ? -1.660 9.897 6.699 1.00 82.62 192 ILE A O 1
ATOM 1530 N N . THR A 1 193 ? -0.688 8.019 5.941 1.00 83.44 193 THR A N 1
ATOM 1531 C CA . THR A 1 193 ? -1.819 7.129 6.252 1.00 83.44 193 THR A CA 1
ATOM 1532 C C . THR A 1 193 ? -2.150 7.132 7.748 1.00 83.44 193 THR A C 1
ATOM 1534 O O . THR A 1 193 ? -3.317 7.223 8.125 1.00 83.44 193 THR A O 1
ATOM 1537 N N . VAL A 1 194 ? -1.136 7.104 8.619 1.00 85.38 194 VAL A N 1
ATOM 1538 C CA . VAL A 1 194 ? -1.334 7.185 10.077 1.00 85.38 194 VAL A CA 1
ATOM 1539 C C . VAL A 1 194 ? -1.892 8.550 10.483 1.00 85.38 194 VAL A C 1
ATOM 1541 O O . VAL A 1 194 ? -2.849 8.626 11.252 1.00 85.38 194 VAL A O 1
ATOM 1544 N N . ARG A 1 195 ? -1.337 9.640 9.940 1.00 81.56 195 ARG A N 1
ATOM 1545 C CA . ARG A 1 195 ? -1.815 11.008 10.205 1.00 81.56 195 ARG A CA 1
ATOM 1546 C C . ARG A 1 195 ? -3.259 11.202 9.748 1.00 81.56 195 ARG A C 1
ATOM 1548 O O . ARG A 1 195 ? -4.057 11.763 10.491 1.00 81.56 195 ARG A O 1
ATOM 1555 N N . ALA A 1 196 ? -3.588 10.691 8.568 1.00 81.94 196 ALA A N 1
ATOM 1556 C CA . ALA A 1 196 ? -4.933 10.623 8.016 1.00 81.94 196 ALA A CA 1
ATOM 1557 C C . ALA A 1 196 ? -5.900 9.879 8.949 1.00 81.94 196 ALA A C 1
ATOM 1559 O O . ALA A 1 196 ? -6.992 10.374 9.218 1.00 81.94 196 ALA A O 1
ATOM 1560 N N . GLY A 1 197 ? -5.487 8.725 9.482 1.00 82.25 197 GLY A N 1
ATOM 1561 C CA . GLY A 1 197 ? -6.286 7.947 10.430 1.00 82.25 197 GLY A CA 1
ATOM 1562 C C . GLY A 1 197 ? -6.572 8.690 11.738 1.00 82.25 197 GLY A C 1
ATOM 1563 O O . GLY A 1 197 ? -7.699 8.653 12.227 1.00 82.25 197 GLY A O 1
ATOM 1564 N N . ILE A 1 198 ? -5.588 9.413 12.281 1.00 82.38 198 ILE A N 1
ATOM 1565 C CA . ILE A 1 198 ? -5.763 10.232 13.495 1.00 82.38 198 ILE A CA 1
ATOM 1566 C C . ILE A 1 198 ? -6.686 11.428 13.217 1.00 82.38 198 ILE A C 1
ATOM 1568 O O . ILE A 1 198 ? -7.576 11.721 14.013 1.00 82.38 198 ILE A O 1
ATOM 1572 N N . ALA A 1 199 ? -6.518 12.087 12.069 1.00 79.44 199 ALA A N 1
ATOM 1573 C CA . ALA A 1 199 ? -7.315 13.247 11.671 1.00 79.44 199 ALA A CA 1
ATOM 1574 C C . ALA A 1 199 ? -8.741 12.890 11.209 1.00 79.44 199 ALA A C 1
ATOM 1576 O O . ALA A 1 199 ? -9.540 13.790 10.970 1.00 79.44 199 ALA A O 1
ATOM 1577 N N . LEU A 1 200 ? -9.095 11.602 11.099 1.00 75.69 200 LEU A N 1
ATOM 1578 C CA . LEU A 1 200 ? -10.357 11.114 10.524 1.00 75.69 200 LEU A CA 1
ATOM 1579 C C . LEU A 1 200 ? -11.618 11.720 11.170 1.00 75.69 200 LEU A C 1
ATOM 1581 O O . LEU A 1 200 ? -12.632 11.910 10.498 1.00 75.69 200 LEU A O 1
ATOM 1585 N N . GLY A 1 201 ? -11.553 12.068 12.460 1.00 69.00 201 GLY A N 1
ATOM 1586 C CA . GLY A 1 201 ? -12.628 12.786 13.155 1.00 69.00 201 GLY A CA 1
ATOM 1587 C C . GLY A 1 201 ? -12.856 14.206 12.618 1.00 69.00 201 GLY A C 1
ATOM 1588 O O . GLY A 1 201 ? -13.995 14.656 12.511 1.00 69.00 201 GLY A O 1
ATOM 1589 N N . GLU A 1 202 ? -11.800 14.882 12.177 1.00 70.12 202 GLU A N 1
ATOM 1590 C CA . GLU A 1 202 ? -11.788 16.298 11.791 1.00 70.12 202 GLU A CA 1
ATOM 1591 C C . GLU A 1 202 ? -12.015 16.523 10.284 1.00 70.12 202 GLU A C 1
ATOM 1593 O O . GLU A 1 202 ? -12.400 17.619 9.876 1.00 70.12 202 GLU A O 1
ATOM 1598 N N . LEU A 1 203 ? -11.847 15.491 9.445 1.00 67.00 203 LEU A N 1
ATOM 1599 C CA . LEU A 1 203 ? -11.906 15.618 7.979 1.00 67.00 203 LEU A CA 1
ATOM 1600 C C . LEU A 1 203 ? -13.298 16.001 7.469 1.00 67.00 203 LEU A C 1
ATOM 1602 O O . LEU A 1 203 ? -14.248 15.218 7.559 1.00 67.00 203 LEU A O 1
ATOM 1606 N N . LYS A 1 204 ? -13.447 17.180 6.863 1.00 68.50 204 LYS A N 1
ATOM 1607 C CA . LYS A 1 204 ? -14.722 17.581 6.242 1.00 68.50 204 LYS A CA 1
ATOM 1608 C C . LYS A 1 204 ? -14.927 16.906 4.883 1.00 68.50 204 LYS A C 1
ATOM 1610 O O . LYS A 1 204 ? -16.071 16.751 4.458 1.00 68.50 204 LYS A O 1
ATOM 1615 N N . SER A 1 205 ? -13.848 16.479 4.219 1.00 69.69 205 SER A N 1
ATOM 1616 C CA . SER A 1 205 ? -13.884 15.807 2.916 1.00 69.69 205 SER A CA 1
ATOM 1617 C C . SER A 1 205 ? -12.735 14.806 2.732 1.00 69.69 205 SER A C 1
ATOM 1619 O O . SER A 1 205 ? -11.651 14.991 3.271 1.00 69.69 205 SER A O 1
ATOM 1621 N N . LEU A 1 206 ? -12.923 13.784 1.882 1.00 63.97 206 LEU A N 1
ATOM 1622 C CA . LEU A 1 206 ? -11.852 12.860 1.466 1.00 63.97 206 LEU A CA 1
ATOM 1623 C C . LEU A 1 206 ? -10.738 13.583 0.689 1.00 63.97 206 LEU A C 1
ATOM 1625 O O . LEU A 1 206 ? -9.625 13.074 0.586 1.00 63.97 206 LEU A O 1
ATOM 1629 N N . LYS A 1 207 ? -11.025 14.783 0.168 1.00 65.06 207 LYS A N 1
ATOM 1630 C CA . LYS A 1 207 ? -10.033 15.657 -0.471 1.00 65.06 207 LYS A CA 1
ATOM 1631 C C . LYS A 1 207 ? -9.026 16.244 0.522 1.00 65.06 207 LYS A C 1
ATOM 1633 O O . LYS A 1 207 ? -7.910 16.526 0.109 1.00 65.06 207 LYS A O 1
ATOM 1638 N N . ASP A 1 208 ? -9.377 16.345 1.805 1.00 64.06 208 ASP A N 1
ATOM 1639 C CA . ASP A 1 208 ? -8.440 16.771 2.854 1.00 64.06 208 ASP A CA 1
ATOM 1640 C C . ASP A 1 208 ? -7.389 15.678 3.142 1.00 64.06 208 ASP A C 1
ATOM 1642 O O . ASP A 1 208 ? -6.302 15.971 3.630 1.00 64.06 208 ASP A O 1
ATOM 1646 N N . LEU A 1 209 ? -7.681 14.413 2.796 1.00 64.31 209 LEU A N 1
ATOM 1647 C CA . LEU A 1 209 ? -6.742 13.288 2.910 1.00 64.31 209 LEU A CA 1
ATOM 1648 C C . LEU A 1 209 ? -5.651 13.325 1.830 1.00 64.31 209 LEU A C 1
ATOM 1650 O O . LEU A 1 209 ? -4.510 12.939 2.072 1.00 64.31 209 LEU A O 1
ATOM 1654 N N . TYR A 1 210 ? -6.028 13.781 0.634 1.00 67.06 210 TYR A N 1
ATOM 1655 C CA . TYR A 1 210 ? -5.160 13.950 -0.531 1.00 67.06 210 TYR A CA 1
ATOM 1656 C C . TYR A 1 210 ? -4.941 15.436 -0.809 1.00 67.06 210 TYR A C 1
ATOM 1658 O O . TYR A 1 210 ? -5.080 15.883 -1.950 1.00 67.06 210 TYR A O 1
ATOM 1666 N N . ASP A 1 211 ? -4.627 16.204 0.239 1.00 75.69 211 ASP A N 1
ATOM 1667 C CA . ASP A 1 211 ? -4.326 17.622 0.084 1.00 75.69 211 ASP A CA 1
ATOM 1668 C C . ASP A 1 211 ? -3.244 17.786 -0.994 1.00 75.69 211 ASP A C 1
ATOM 1670 O O . ASP A 1 211 ? -2.163 17.183 -0.933 1.00 75.69 211 ASP A O 1
ATOM 1674 N N . LEU A 1 212 ? -3.549 18.596 -2.011 1.00 77.38 212 LEU A N 1
ATOM 1675 C CA . LEU A 1 212 ? -2.644 18.870 -3.125 1.00 77.38 212 LEU A CA 1
ATOM 1676 C C . LEU A 1 212 ? -1.291 19.358 -2.610 1.00 77.38 212 LEU A C 1
ATOM 1678 O O . LEU A 1 212 ? -0.264 19.036 -3.201 1.00 77.38 212 LEU A O 1
ATOM 1682 N N . LYS A 1 213 ? -1.270 20.067 -1.474 1.00 80.31 213 LYS A N 1
ATOM 1683 C CA . LYS A 1 213 ? -0.025 20.486 -0.824 1.00 80.31 213 LYS A CA 1
ATOM 1684 C C . LYS A 1 213 ? 0.828 19.291 -0.408 1.00 80.31 213 LYS A C 1
ATOM 1686 O O . LYS A 1 213 ? 2.018 19.276 -0.705 1.00 80.31 213 LYS A O 1
ATOM 1691 N N . THR A 1 214 ? 0.245 18.270 0.218 1.00 81.12 214 THR A N 1
ATOM 1692 C CA . THR A 1 214 ? 0.960 17.045 0.606 1.00 81.12 214 THR A CA 1
ATOM 1693 C C . THR A 1 214 ? 1.469 16.289 -0.616 1.00 81.12 214 THR A C 1
ATOM 1695 O O . THR A 1 214 ? 2.618 15.851 -0.622 1.00 81.12 214 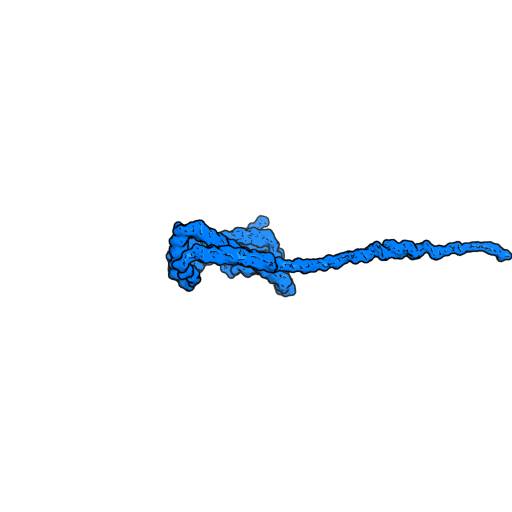THR A O 1
ATOM 1698 N N . LEU A 1 215 ? 0.664 16.188 -1.677 1.00 82.81 215 LEU A N 1
ATOM 1699 C CA . LEU A 1 215 ? 1.080 15.553 -2.932 1.00 82.81 215 LEU A CA 1
ATOM 1700 C C . LEU A 1 215 ? 2.255 16.290 -3.587 1.00 82.81 215 LEU A C 1
ATOM 1702 O O . LEU A 1 215 ? 3.224 15.655 -4.006 1.00 82.81 215 LEU A O 1
ATOM 1706 N N . VAL A 1 216 ? 2.202 17.623 -3.624 1.00 85.38 216 VAL A N 1
ATOM 1707 C CA . VAL A 1 216 ? 3.292 18.463 -4.138 1.00 85.38 216 VAL A CA 1
ATOM 1708 C C . VAL A 1 216 ? 4.543 18.307 -3.276 1.00 85.38 216 VAL A C 1
ATOM 1710 O O . VAL A 1 216 ? 5.626 18.114 -3.818 1.00 85.38 216 VAL A O 1
ATOM 1713 N N . VAL A 1 217 ? 4.418 18.315 -1.947 1.00 85.19 217 VAL A N 1
ATOM 1714 C CA . VAL A 1 217 ? 5.555 18.109 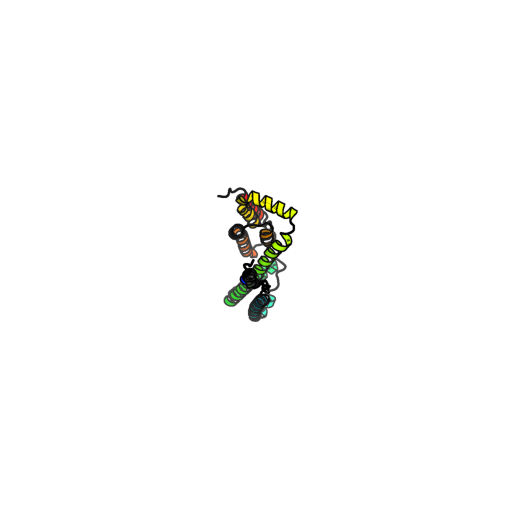-1.035 1.00 85.19 217 VAL A CA 1
ATOM 1715 C C . VAL A 1 217 ? 6.195 16.735 -1.250 1.00 85.19 217 VAL A C 1
ATOM 1717 O O . VAL A 1 217 ? 7.413 16.660 -1.386 1.00 85.19 217 VAL A O 1
ATOM 1720 N N . LEU A 1 218 ? 5.411 15.658 -1.358 1.00 85.19 218 LEU A N 1
ATOM 1721 C CA . LEU A 1 218 ? 5.937 14.323 -1.672 1.00 85.19 218 LEU A CA 1
ATOM 1722 C C . LEU A 1 218 ? 6.632 14.284 -3.033 1.00 85.19 218 LEU A C 1
ATOM 1724 O O . LEU A 1 218 ? 7.683 13.662 -3.164 1.00 85.19 218 LEU A O 1
ATOM 1728 N N . PHE A 1 219 ? 6.068 14.954 -4.038 1.00 86.00 219 PHE A N 1
ATOM 1729 C CA . PHE A 1 219 ? 6.676 15.060 -5.360 1.00 86.00 219 PHE A CA 1
ATOM 1730 C C . PHE A 1 219 ? 8.020 15.796 -5.320 1.00 86.00 219 PHE A C 1
ATOM 1732 O O . PHE A 1 219 ? 8.990 15.351 -5.939 1.00 86.00 219 PHE A O 1
ATOM 1739 N N . LEU A 1 220 ? 8.108 16.884 -4.554 1.00 86.44 220 LEU A N 1
ATOM 1740 C CA . LEU A 1 220 ? 9.345 17.638 -4.359 1.00 86.44 220 LEU A CA 1
ATOM 1741 C C . LEU A 1 220 ? 10.389 16.816 -3.593 1.00 86.44 220 LEU A C 1
ATOM 1743 O O . LEU A 1 220 ? 11.524 16.714 -4.056 1.00 86.44 220 LEU A O 1
ATOM 1747 N N . ILE A 1 221 ? 10.005 16.164 -2.488 1.00 85.50 221 ILE A N 1
ATOM 1748 C CA . ILE A 1 221 ? 10.882 15.253 -1.731 1.00 85.50 221 ILE A CA 1
ATOM 1749 C 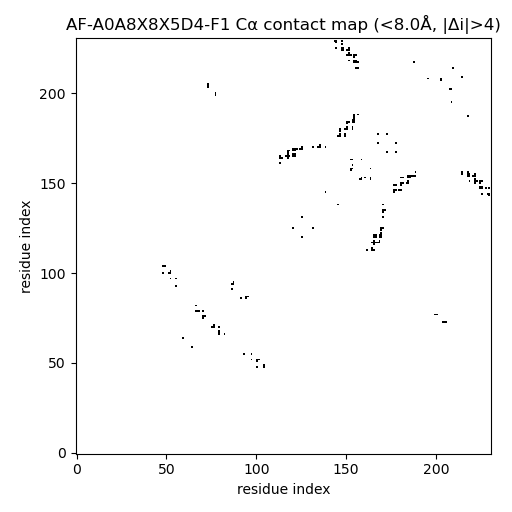C . ILE A 1 221 ? 11.379 14.123 -2.638 1.00 85.50 221 ILE A C 1
ATOM 1751 O O . ILE A 1 221 ? 12.574 13.837 -2.682 1.00 85.50 221 ILE A O 1
ATOM 1755 N N . GLY A 1 222 ? 10.477 13.522 -3.415 1.00 82.12 222 GLY A N 1
ATOM 1756 C CA . GLY A 1 222 ? 10.810 12.548 -4.445 1.00 82.12 222 GLY A CA 1
ATOM 1757 C C . GLY A 1 222 ? 11.873 13.086 -5.403 1.00 82.12 222 GLY A C 1
ATOM 1758 O O . GLY A 1 222 ? 12.879 12.426 -5.664 1.00 82.12 222 GLY A O 1
ATOM 1759 N N . SER A 1 223 ? 11.651 14.285 -5.941 1.00 84.50 223 SER A N 1
ATOM 1760 C CA . SER A 1 223 ? 12.511 14.905 -6.957 1.00 84.50 223 SER A CA 1
ATOM 1761 C C . SER A 1 223 ? 13.929 15.178 -6.446 1.00 84.50 223 SER A C 1
ATOM 1763 O O . SER A 1 223 ? 14.883 15.108 -7.223 1.00 84.50 223 SER A O 1
ATOM 1765 N N . ILE A 1 224 ? 14.099 15.405 -5.139 1.00 85.56 224 ILE A N 1
ATOM 1766 C CA . ILE A 1 224 ? 15.422 15.524 -4.509 1.00 85.56 224 ILE A CA 1
ATOM 1767 C C . ILE A 1 224 ? 16.228 14.232 -4.690 1.00 85.56 224 ILE A C 1
ATOM 1769 O O . ILE A 1 224 ? 17.408 14.304 -5.039 1.00 85.56 224 ILE A O 1
ATOM 1773 N N . PHE A 1 225 ? 15.606 13.055 -4.546 1.00 82.94 225 PHE A N 1
ATOM 1774 C CA . PHE A 1 225 ? 16.302 11.778 -4.749 1.00 82.94 225 PHE A CA 1
ATOM 1775 C C . PHE A 1 225 ? 16.849 11.639 -6.173 1.00 82.94 225 PHE A C 1
ATOM 1777 O O . PHE A 1 225 ? 17.951 11.123 -6.352 1.00 82.94 225 PHE A O 1
ATOM 1784 N N . LEU A 1 226 ? 16.143 12.150 -7.188 1.00 82.62 226 LEU A N 1
ATOM 1785 C CA . LEU A 1 226 ? 16.615 12.122 -8.580 1.00 82.62 226 LEU A CA 1
ATOM 1786 C C . LEU A 1 226 ? 17.880 12.962 -8.795 1.00 82.62 226 LEU A C 1
ATOM 1788 O O . LEU A 1 226 ? 18.714 12.621 -9.645 1.00 82.62 226 LEU A O 1
ATOM 1792 N N . HIS A 1 227 ? 18.015 14.056 -8.043 1.00 75.75 227 HIS A N 1
ATOM 1793 C CA . HIS A 1 227 ? 19.129 14.985 -8.184 1.00 75.75 227 HIS A CA 1
ATOM 1794 C C . HIS A 1 227 ? 20.324 14.633 -7.289 1.00 75.75 227 HIS A C 1
ATOM 1796 O O . HIS A 1 227 ? 21.464 14.949 -7.650 1.00 75.75 227 HIS A O 1
ATOM 1802 N N . PHE A 1 228 ? 20.077 13.938 -6.174 1.00 71.75 228 PHE A N 1
ATOM 1803 C CA . PHE A 1 228 ? 21.117 13.433 -5.285 1.00 71.75 228 PHE A CA 1
ATOM 1804 C C . PHE A 1 228 ? 22.061 12.507 -6.061 1.00 71.75 228 PHE A C 1
ATOM 1806 O O . PHE A 1 228 ? 21.633 11.537 -6.692 1.00 71.75 228 PHE A O 1
ATOM 1813 N N . ARG A 1 229 ? 23.361 12.820 -6.076 1.00 51.88 229 ARG A N 1
ATOM 1814 C CA . ARG A 1 229 ? 24.357 11.938 -6.695 1.00 51.88 229 ARG A CA 1
ATOM 1815 C C . ARG A 1 229 ? 24.512 10.685 -5.824 1.00 51.88 229 ARG A C 1
ATOM 1817 O O . ARG A 1 229 ? 24.674 10.834 -4.616 1.00 51.88 229 ARG A O 1
ATOM 1824 N N . PRO A 1 230 ? 24.454 9.476 -6.405 1.00 58.44 230 PRO A N 1
ATOM 1825 C CA . PRO A 1 230 ? 24.772 8.262 -5.664 1.00 58.44 230 PRO A CA 1
ATOM 1826 C C . PRO A 1 230 ? 26.263 8.264 -5.286 1.00 58.44 230 PRO A C 1
ATOM 1828 O O . PRO A 1 230 ? 27.080 8.803 -6.041 1.00 58.44 230 PRO A O 1
ATOM 1831 N N . PHE A 1 231 ? 26.571 7.679 -4.125 1.00 50.66 231 PHE A N 1
ATOM 1832 C CA . PHE A 1 231 ? 27.917 7.235 -3.753 1.00 50.66 231 PHE A CA 1
ATOM 1833 C C . PHE A 1 231 ? 28.433 6.185 -4.748 1.00 50.66 231 PHE A C 1
ATOM 1835 O O . PHE A 1 231 ? 27.599 5.406 -5.272 1.00 50.66 231 PHE A O 1
#

Mean predicted aligned error: 13.62 Å

InterPro domains:
  IPR045014 Transmembrane protein 41A/B [PTHR43220] (129-225)

Radius of gyration: 32.14 Å; Cα contacts (8 Å, |Δi|>4): 125; chains: 1; bounding box: 87×97×77 Å

Organism: Salvia splendens (NCBI:txid180675)

Sequence (231 aa):
MAAPRSVVMEAGSWVLDRDVEKNADSPSEKKLKADRFPLSEALGVFLVFSTGLVCIYLTMPAAEYELLKFPRTLSDLRSLKDHLAIYAQLHPAKFILGYCSTYIFMQTFMIPGTIFMSLLAGALFGVVREKLRYFQAEIAKRRKKLLNYMLFLRVTPTLPNLFINLASPIVDIPFHIFFLATVVGLIPASYITVRAGIALGELKSLKDLYDLKTLVVLFLIGSIFLHFRPF

Secondary structure (DSSP, 8-state):
---------S-SSTTTTTTTTT----------------HHHHHHHHHHHHHHHHHHHHTS-GGGTGGGPPP-SHHHHHHHHHHHHHHHHH-HHHHHHHHHHHHHHHHHHHHHHHHHHHHHHHHHHTT-HHHHHHHHHHHHHTGGGHHHHHHHHHHSTTS-HHHHHHHHHHTT--HHHHHHHHHHHHHHHHHHHHHHHHHTTT-SSGGGTT-HHHHHHHHHHHHHHHHSPP-

Nearest PDB structures (foldseek):
  2efk-assembly1_A-2  TM=1.780E-01  e=3.219E+00  Homo sapiens